Protein AF-A0AAD7ZFP3-F1 (afdb_monomer)

Foldseek 3Di:
DDDDDDDDDFADPDDDDPFDWAQLCVVLPQADQDDQLPWQKAWAPAQQLLLSQLLNLCSDPLNVVLVCQQDVDSFWGFWDDLHDRPDIFGDPGNIATDDPVRHGRTMDTLVSRHCNSVSSLRSVSSVLRYNNLSHAAHNQQNNCRRQVFAKDKFFLPPGHDPCNLVLVQLLVVNSKWKKFKAFDDQDPVRDTDIHIWGFDDADDVQQWTWIGRSNDSDGTDIDHPVVRSVGTRMMMITCSDCVSVCVVVVHDAADADKDKDKFFDDAFKKKKKKFFDDAGPVLQFFKKKKKKAADFHDPPPDHSLVPQDWKWKDWDPDIDIDSHRMHMDIDGHHGGMTMMMIGRDDHRMMMMMIGRDDIDMDMD

Solvent-accessible surface area (backbone atoms only — not comparable to full-atom values): 20163 Å² total; per-residue (Å²): 140,80,83,89,85,87,86,83,84,87,56,44,71,84,79,88,74,93,51,52,70,45,46,47,62,74,69,28,68,87,37,34,67,76,79,85,70,75,57,47,64,27,47,38,81,59,60,31,43,24,49,44,20,34,53,58,49,41,57,40,77,66,25,45,68,32,38,52,60,23,49,71,50,98,46,34,32,26,37,34,58,100,87,42,58,82,55,71,41,73,53,96,62,69,49,41,53,16,45,98,87,65,46,61,46,40,53,37,49,73,71,40,46,34,50,45,65,44,51,48,51,52,46,50,18,43,73,62,52,15,58,72,51,44,27,41,56,52,38,66,57,46,41,25,24,44,54,65,28,49,50,47,76,45,47,30,62,99,60,54,59,95,60,42,68,57,55,52,46,53,36,46,75,64,34,26,46,44,34,36,30,37,69,45,76,64,48,101,80,74,48,80,42,77,47,37,25,21,53,76,48,68,42,76,95,75,43,31,38,28,35,36,49,26,77,51,89,66,75,62,49,76,38,44,53,71,54,49,46,71,66,28,44,32,40,41,36,36,32,62,46,69,77,56,51,30,70,75,70,76,46,73,66,48,81,77,65,78,44,78,46,78,44,79,48,56,62,35,69,40,38,37,38,40,42,40,85,64,58,27,82,77,65,84,21,30,59,36,36,39,35,42,37,44,68,81,72,53,78,91,80,60,45,43,66,77,64,45,58,60,27,42,40,36,43,89,97,46,76,48,72,40,69,48,50,54,47,59,46,83,45,74,40,71,72,46,80,45,61,38,36,39,32,60,32,50,73,66,19,33,35,38,40,35,24,57,65,94,54,60,71,48,82,103

Organism: Diploptera punctata (NCBI:txid6984)

pLDDT: mean 86.21, std 13.94, range [27.39, 97.5]

Radius of gyration: 21.46 Å; Cα contacts (8 Å, |Δi|>4): 790; chains: 1; bounding box: 64×57×58 Å

Structure (mmCIF, N/CA/C/O backbone):
data_AF-A0AAD7ZFP3-F1
#
_entry.id   AF-A0AAD7ZFP3-F1
#
loop_
_atom_site.group_PDB
_atom_site.id
_atom_site.type_symbol
_atom_site.label_atom_id
_atom_site.label_alt_id
_atom_site.label_comp_id
_atom_site.label_asym_id
_atom_site.label_entity_id
_atom_site.label_seq_id
_atom_site.pdbx_PDB_ins_code
_atom_site.Cartn_x
_atom_site.Cartn_y
_atom_site.Cartn_z
_atom_site.occupancy
_atom_site.B_iso_or_equiv
_atom_site.auth_seq_id
_atom_site.auth_comp_id
_atom_site.auth_asym_id
_atom_site.auth_atom_id
_atom_site.pdbx_PDB_model_num
ATOM 1 N N . MET A 1 1 ? 37.930 31.338 -13.408 1.00 32.78 1 MET A N 1
ATOM 2 C CA . MET A 1 1 ? 36.633 31.269 -12.706 1.00 32.78 1 MET A CA 1
ATOM 3 C C . MET A 1 1 ? 35.871 30.094 -13.295 1.00 32.78 1 MET A C 1
ATOM 5 O O . MET A 1 1 ? 35.236 30.243 -14.327 1.00 32.78 1 MET A O 1
ATOM 9 N N . SER A 1 2 ? 36.067 28.905 -12.733 1.00 28.34 2 SER A N 1
ATOM 10 C CA . SER A 1 2 ? 35.455 27.655 -13.191 1.00 28.34 2 SER A CA 1
ATOM 11 C C . SER A 1 2 ? 34.438 27.227 -12.141 1.00 28.34 2 SER A C 1
ATOM 13 O O . SER A 1 2 ? 34.816 26.899 -11.018 1.00 28.34 2 SER A O 1
ATOM 15 N N . ASN A 1 3 ? 33.159 27.315 -12.499 1.00 27.39 3 ASN A N 1
ATOM 16 C CA . ASN A 1 3 ? 32.043 26.927 -11.649 1.00 27.39 3 ASN A CA 1
ATOM 17 C C . ASN A 1 3 ? 32.089 25.421 -11.364 1.00 27.39 3 ASN A C 1
ATOM 19 O O . ASN A 1 3 ? 31.963 24.601 -12.270 1.00 27.39 3 ASN A O 1
ATOM 23 N N . ASN A 1 4 ? 32.244 25.098 -10.080 1.00 37.44 4 ASN A N 1
ATOM 24 C CA . ASN A 1 4 ? 31.805 23.853 -9.461 1.00 37.44 4 ASN A CA 1
ATOM 25 C C . ASN A 1 4 ? 30.315 23.652 -9.741 1.00 37.44 4 ASN A C 1
ATOM 27 O O . ASN A 1 4 ? 29.544 24.479 -9.273 1.00 37.44 4 ASN A O 1
ATOM 31 N N . LEU A 1 5 ? 29.921 22.588 -10.450 1.00 30.62 5 LEU A N 1
ATOM 32 C CA . LEU A 1 5 ? 28.548 22.049 -10.491 1.00 30.62 5 LEU A CA 1
ATOM 33 C C . LEU A 1 5 ? 28.550 20.667 -11.192 1.00 30.62 5 LEU A C 1
ATOM 35 O O . LEU A 1 5 ? 27.969 20.508 -12.255 1.00 30.62 5 LEU A O 1
ATOM 39 N N . LEU A 1 6 ? 29.245 19.667 -10.634 1.00 30.75 6 LEU A N 1
ATOM 40 C CA . LEU A 1 6 ? 29.127 18.250 -11.044 1.00 30.75 6 LEU A CA 1
ATOM 41 C C . LEU A 1 6 ? 29.436 17.301 -9.862 1.00 30.75 6 LEU A C 1
ATOM 43 O O . LEU A 1 6 ? 30.265 16.401 -9.961 1.00 30.75 6 LEU A O 1
ATOM 47 N N . GLN A 1 7 ? 28.788 17.504 -8.714 1.00 34.69 7 GLN A N 1
ATOM 48 C CA . GLN A 1 7 ? 28.798 16.530 -7.615 1.00 34.69 7 GLN A CA 1
ATOM 49 C C . GLN A 1 7 ? 27.389 16.380 -7.041 1.00 34.69 7 GLN A C 1
ATOM 51 O O . GLN A 1 7 ? 26.998 17.150 -6.177 1.00 34.69 7 GLN A O 1
ATOM 56 N N . GLU A 1 8 ? 26.641 15.420 -7.594 1.00 31.38 8 GLU A N 1
ATOM 57 C CA . GLU A 1 8 ? 25.748 14.470 -6.904 1.00 31.38 8 GLU A CA 1
ATOM 58 C C . GLU A 1 8 ? 24.964 13.670 -7.963 1.00 31.38 8 GLU A C 1
ATOM 60 O O . GLU A 1 8 ? 24.069 14.190 -8.622 1.00 31.38 8 GLU A O 1
ATOM 65 N N . PHE A 1 9 ? 25.318 12.393 -8.147 1.00 36.91 9 PHE A N 1
ATOM 66 C CA . PHE A 1 9 ? 24.523 11.417 -8.902 1.00 36.91 9 PHE A CA 1
ATOM 67 C C . PHE A 1 9 ? 23.600 10.679 -7.908 1.00 36.91 9 PHE A C 1
ATOM 69 O O . PHE A 1 9 ? 24.120 9.902 -7.103 1.00 36.91 9 PHE A O 1
ATOM 76 N N . PRO A 1 10 ? 22.264 10.882 -7.898 1.00 45.00 10 PRO A N 1
ATOM 77 C CA . PRO A 1 10 ? 21.409 10.329 -6.854 1.00 45.00 10 PRO A CA 1
ATOM 78 C C . PRO A 1 10 ? 20.555 9.165 -7.372 1.00 45.00 10 PRO A C 1
ATOM 80 O O . PRO A 1 10 ? 19.395 9.342 -7.740 1.00 45.00 10 PRO A O 1
ATOM 83 N N . THR A 1 11 ? 21.135 7.969 -7.383 1.00 45.94 11 THR A N 1
ATOM 84 C CA . THR A 1 11 ? 20.491 6.684 -7.042 1.00 45.94 11 THR A CA 1
ATOM 85 C C . THR A 1 11 ? 21.664 5.727 -6.822 1.00 45.94 11 THR A C 1
ATOM 87 O O . THR A 1 11 ? 22.239 5.228 -7.785 1.00 45.94 11 THR A O 1
ATOM 90 N N . ARG A 1 12 ? 22.158 5.587 -5.583 1.00 49.59 12 ARG A N 1
ATOM 91 C CA . ARG A 1 12 ? 23.247 4.632 -5.323 1.00 49.59 12 ARG A CA 1
ATOM 92 C C . ARG A 1 12 ? 22.703 3.240 -5.639 1.00 49.59 12 ARG A C 1
ATOM 94 O O . ARG A 1 12 ? 21.696 2.854 -5.069 1.00 49.59 12 ARG A O 1
ATOM 101 N N . ILE A 1 13 ? 23.352 2.539 -6.557 1.00 52.50 13 ILE A N 1
ATOM 102 C CA . ILE A 1 13 ? 23.440 1.081 -6.538 1.00 52.50 13 ILE A CA 1
ATOM 103 C C . ILE A 1 13 ? 24.676 0.846 -5.674 1.00 52.50 13 ILE A C 1
ATOM 105 O O . ILE A 1 13 ? 25.795 1.159 -6.099 1.00 52.50 13 ILE A O 1
ATOM 109 N N . SER A 1 14 ? 24.498 0.535 -4.391 1.00 42.28 14 SER A N 1
ATOM 110 C CA . SER A 1 14 ? 25.650 0.305 -3.524 1.00 42.28 14 SER A CA 1
ATOM 111 C C . SER A 1 14 ? 26.270 -1.046 -3.866 1.00 42.28 14 SER A C 1
ATOM 113 O O . SER A 1 14 ? 25.867 -2.060 -3.312 1.00 42.28 14 SER A O 1
ATOM 115 N N . CYS A 1 15 ? 27.322 -0.984 -4.688 1.00 40.56 15 CYS A N 1
ATOM 116 C CA . CYS A 1 15 ? 28.339 -2.017 -4.880 1.00 40.56 15 CYS A CA 1
ATOM 117 C C . CYS A 1 15 ? 27.856 -3.225 -5.714 1.00 40.56 15 CYS A C 1
ATOM 119 O O . CYS A 1 15 ? 27.011 -3.981 -5.271 1.00 40.56 15 CYS A O 1
ATOM 121 N N . GLU A 1 16 ? 28.482 -3.442 -6.879 1.00 39.78 16 GLU A N 1
ATOM 122 C CA . GLU A 1 16 ? 28.429 -4.665 -7.720 1.00 39.78 16 GLU A CA 1
ATOM 123 C C . GLU A 1 16 ? 27.539 -4.706 -8.972 1.00 39.78 16 GLU A C 1
ATOM 125 O O . GLU A 1 16 ? 27.554 -5.723 -9.659 1.00 39.78 16 GLU A O 1
ATOM 130 N N . VAL A 1 17 ? 26.906 -3.612 -9.410 1.00 46.53 17 VAL A N 1
ATOM 131 C CA . VAL A 1 17 ? 26.398 -3.562 -10.798 1.00 46.53 17 VAL A CA 1
ATOM 132 C C . VAL A 1 17 ? 27.174 -2.525 -11.596 1.00 46.53 17 VAL A C 1
ATOM 134 O O . VAL A 1 17 ? 27.002 -1.319 -11.426 1.00 46.53 17 VAL A O 1
ATOM 137 N N . ASN A 1 18 ? 28.024 -3.003 -12.505 1.00 51.62 18 ASN A N 1
ATOM 138 C CA . ASN A 1 18 ? 28.580 -2.225 -13.615 1.00 51.62 18 ASN A CA 1
ATOM 139 C C . ASN A 1 18 ? 27.454 -1.941 -14.639 1.00 51.62 18 ASN A C 1
ATOM 141 O O . ASN A 1 18 ? 27.564 -2.266 -15.815 1.00 51.62 18 ASN A O 1
ATOM 145 N N . ALA A 1 19 ? 26.320 -1.404 -14.178 1.00 61.16 19 ALA A N 1
ATOM 146 C CA . ALA A 1 19 ? 25.169 -1.156 -15.030 1.00 61.16 19 ALA A CA 1
ATOM 147 C C . ALA A 1 19 ? 25.432 0.080 -15.881 1.00 61.16 19 ALA A C 1
ATOM 149 O O . ALA A 1 19 ? 25.687 1.178 -15.372 1.00 61.16 19 ALA A O 1
ATOM 150 N N . ASN A 1 20 ? 25.306 -0.094 -17.191 1.00 84.62 20 ASN A N 1
ATOM 151 C CA . ASN A 1 20 ? 25.117 1.038 -18.077 1.00 84.62 20 ASN A CA 1
ATOM 152 C C . ASN A 1 20 ? 23.751 1.666 -17.766 1.00 84.62 20 ASN A C 1
ATOM 154 O O . ASN A 1 20 ? 22.799 0.975 -17.407 1.00 84.62 20 ASN A O 1
ATOM 158 N N . TRP A 1 21 ? 23.654 2.986 -17.886 1.00 90.62 21 TRP A N 1
ATOM 159 C CA . TRP A 1 21 ? 22.396 3.704 -17.694 1.00 90.62 21 TRP A CA 1
ATOM 160 C C . TRP A 1 21 ? 21.882 4.157 -19.050 1.00 90.62 21 TRP A C 1
ATOM 162 O O . TRP A 1 21 ? 22.533 4.954 -19.727 1.00 90.62 21 TRP A O 1
ATOM 172 N N . VAL A 1 22 ? 20.714 3.660 -19.443 1.00 93.50 22 VAL A N 1
ATOM 173 C CA . VAL A 1 22 ? 20.118 3.943 -20.752 1.00 93.50 22 VAL A CA 1
ATOM 174 C C . VAL A 1 22 ? 18.754 4.580 -20.550 1.00 93.50 22 VAL A C 1
ATOM 176 O O . VAL A 1 22 ? 17.992 4.177 -19.675 1.00 93.50 22 VAL A O 1
ATOM 179 N N . SER A 1 23 ? 18.461 5.620 -21.332 1.00 94.56 23 SER A N 1
ATOM 180 C CA . SER A 1 23 ? 17.151 6.273 -21.321 1.00 94.56 23 SER A CA 1
ATOM 181 C C . SER A 1 23 ? 16.046 5.258 -21.601 1.00 94.56 23 SER A C 1
ATOM 183 O O . SER A 1 23 ? 16.113 4.542 -22.599 1.00 94.56 23 SER A O 1
ATOM 185 N N . VAL A 1 24 ? 15.024 5.209 -20.744 1.00 94.56 24 VAL A N 1
ATOM 186 C CA . VAL A 1 24 ? 13.934 4.231 -20.872 1.00 94.56 24 VAL A CA 1
ATOM 187 C C . VAL A 1 24 ? 13.196 4.345 -22.212 1.00 94.56 24 VAL A C 1
ATOM 189 O O . VAL A 1 24 ? 12.797 3.330 -22.771 1.00 94.56 24 VAL A O 1
ATOM 192 N N . VAL A 1 25 ? 13.120 5.549 -22.789 1.00 93.81 25 VAL A N 1
ATOM 193 C CA . VAL A 1 25 ? 12.490 5.786 -24.102 1.00 93.81 25 VAL A CA 1
ATOM 194 C C . VAL A 1 25 ? 13.331 5.280 -25.279 1.00 93.81 25 VAL A C 1
ATOM 196 O O . VAL A 1 25 ? 12.806 5.112 -26.372 1.00 93.81 25 VAL A O 1
ATOM 199 N N . HIS A 1 26 ? 14.633 5.036 -25.080 1.00 94.50 26 HIS A N 1
ATOM 200 C CA . HIS A 1 26 ? 15.473 4.358 -26.075 1.00 94.50 26 HIS A CA 1
ATOM 201 C C . HIS A 1 26 ? 15.360 2.833 -25.977 1.00 94.50 26 HIS A C 1
ATOM 203 O O . HIS A 1 26 ? 15.608 2.148 -26.962 1.00 94.50 26 HIS A O 1
ATOM 209 N N . ILE A 1 27 ? 15.025 2.304 -24.796 1.00 94.44 27 ILE A N 1
ATOM 210 C CA . ILE A 1 27 ? 14.805 0.865 -24.589 1.00 94.44 27 ILE A CA 1
ATOM 211 C C . ILE A 1 27 ? 13.435 0.473 -25.152 1.00 94.44 27 ILE A C 1
ATOM 213 O O . ILE A 1 27 ? 13.318 -0.520 -25.863 1.00 94.44 27 ILE A O 1
ATOM 217 N N . TYR A 1 28 ? 12.414 1.278 -24.859 1.00 93.62 28 TYR A N 1
ATOM 218 C CA . TYR A 1 28 ? 11.040 1.082 -25.312 1.00 93.62 28 TYR A CA 1
ATOM 219 C C . TYR A 1 28 ? 10.669 2.177 -26.318 1.00 93.62 28 TYR A C 1
ATOM 221 O O . TYR A 1 28 ? 9.968 3.138 -25.998 1.00 93.62 28 TYR A O 1
ATOM 229 N N . GLU A 1 29 ? 11.208 2.071 -27.534 1.00 91.31 29 GLU A N 1
ATOM 230 C CA . GLU A 1 29 ? 10.990 3.068 -28.585 1.00 91.31 29 GLU A CA 1
ATOM 231 C C . GLU A 1 29 ? 9.496 3.175 -28.944 1.00 91.31 29 GLU A C 1
ATOM 233 O O . GLU A 1 29 ? 8.844 2.187 -29.275 1.00 91.31 29 GLU A O 1
ATOM 238 N N . GLY A 1 30 ? 8.946 4.391 -28.870 1.00 90.00 30 GLY A N 1
ATOM 239 C CA . GLY A 1 30 ? 7.529 4.664 -29.139 1.00 90.00 30 GLY A CA 1
ATOM 240 C C . GLY A 1 30 ? 6.587 4.465 -27.945 1.00 90.00 30 GLY A C 1
ATOM 241 O O . GLY A 1 30 ? 5.415 4.839 -28.046 1.00 90.00 30 GLY A O 1
ATOM 242 N N . ALA A 1 31 ? 7.087 3.950 -26.817 1.00 90.94 31 ALA A N 1
ATOM 243 C CA . ALA A 1 31 ? 6.313 3.831 -25.589 1.00 90.94 31 ALA A CA 1
ATOM 244 C C . ALA A 1 31 ? 5.857 5.202 -25.079 1.00 90.94 31 ALA A C 1
ATOM 246 O O . ALA A 1 31 ? 6.579 6.199 -25.175 1.00 90.94 31 ALA A O 1
ATOM 247 N N . GLN A 1 32 ? 4.662 5.244 -24.504 1.00 90.44 32 GLN A N 1
ATOM 248 C CA . GLN A 1 32 ? 4.152 6.420 -23.817 1.00 90.44 32 GLN A CA 1
ATOM 249 C C . GLN A 1 32 ? 4.507 6.354 -22.335 1.00 90.44 32 GLN A C 1
ATOM 251 O O . GLN A 1 32 ? 4.731 5.288 -21.762 1.00 90.44 32 GLN A O 1
ATOM 256 N N . LEU A 1 33 ? 4.525 7.510 -21.681 1.00 88.25 33 LEU A N 1
ATOM 257 C CA . LEU A 1 33 ? 4.630 7.533 -20.230 1.00 88.25 33 LEU A CA 1
ATOM 258 C C . LEU A 1 33 ? 3.384 6.873 -19.603 1.00 88.25 33 LEU A C 1
ATOM 260 O O . LEU A 1 33 ? 3.530 5.982 -18.771 1.00 88.25 33 LEU A O 1
ATOM 264 N N . TYR A 1 34 ? 2.192 7.261 -20.072 1.00 86.00 34 TYR A N 1
ATOM 265 C CA . TYR A 1 34 ? 0.883 6.680 -19.747 1.00 86.00 34 TYR A CA 1
ATOM 266 C C . TYR A 1 34 ? 0.066 6.590 -21.039 1.00 86.00 34 TYR A C 1
ATOM 268 O O . TYR A 1 34 ? -0.017 7.596 -21.745 1.00 86.00 34 TYR A O 1
ATOM 276 N N . ASP A 1 35 ? -0.528 5.439 -21.343 1.00 77.88 35 ASP A N 1
ATOM 277 C CA . ASP A 1 35 ? -1.397 5.250 -22.509 1.00 77.88 35 ASP A CA 1
ATOM 278 C C . ASP A 1 35 ? -2.800 4.822 -22.058 1.00 77.88 35 ASP A C 1
ATOM 280 O O . ASP A 1 35 ? -3.641 5.657 -21.718 1.00 77.88 35 ASP A O 1
ATOM 284 N N . ASP A 1 36 ? -3.032 3.516 -21.980 1.00 68.69 36 ASP A N 1
ATOM 285 C CA . ASP A 1 36 ? -4.317 2.895 -21.673 1.00 68.69 36 ASP A CA 1
ATOM 286 C C . ASP A 1 36 ? -4.307 2.142 -20.338 1.00 68.69 36 ASP A C 1
ATOM 288 O O . ASP A 1 36 ? -5.320 1.561 -19.945 1.00 68.69 36 ASP A O 1
ATOM 292 N N . LYS A 1 37 ? -3.165 2.150 -19.639 1.00 67.25 37 LYS A N 1
ATOM 293 C CA . LYS A 1 37 ? -2.914 1.377 -18.429 1.00 67.25 37 LYS A CA 1
ATOM 294 C C . LYS A 1 37 ? -3.122 -0.131 -18.608 1.00 67.25 37 LYS A C 1
ATOM 296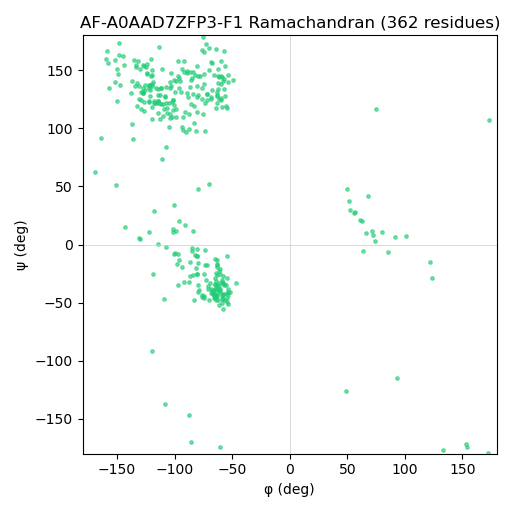 O O . LYS A 1 37 ? -3.355 -0.809 -17.610 1.00 67.25 37 LYS A O 1
ATOM 301 N N . ASN A 1 38 ? -2.953 -0.699 -19.798 1.00 71.25 38 ASN A N 1
ATOM 302 C CA . ASN A 1 38 ? -3.017 -2.153 -20.004 1.00 71.25 38 ASN A CA 1
ATOM 303 C C . ASN A 1 38 ? -1.639 -2.834 -19.991 1.00 71.25 38 ASN A C 1
ATOM 305 O O . ASN A 1 38 ? -1.564 -4.056 -19.863 1.00 71.25 38 ASN A O 1
ATOM 309 N N . THR A 1 39 ? -0.559 -2.054 -20.081 1.00 80.06 39 THR A N 1
ATOM 310 C CA . THR A 1 39 ? 0.825 -2.556 -20.062 1.00 80.06 39 THR A CA 1
ATOM 311 C C . THR A 1 39 ? 1.124 -3.300 -18.775 1.00 80.06 39 THR A C 1
ATOM 313 O O . THR A 1 39 ? 1.036 -2.698 -17.718 1.00 80.06 39 THR A O 1
ATOM 316 N N . LYS A 1 40 ? 1.579 -4.547 -18.803 1.00 85.69 40 LYS A N 1
ATOM 317 C CA . LYS A 1 40 ? 1.970 -5.246 -17.563 1.00 85.69 40 LYS A CA 1
ATOM 318 C C . LYS A 1 40 ? 3.422 -4.951 -17.209 1.00 85.69 40 LYS A C 1
ATOM 320 O O . LYS A 1 40 ? 4.300 -5.047 -18.068 1.00 85.69 40 LYS A O 1
ATOM 325 N N . PHE A 1 41 ? 3.701 -4.675 -15.941 1.00 91.12 41 PHE A N 1
ATOM 326 C CA . PHE A 1 41 ? 5.062 -4.655 -15.431 1.00 91.12 41 PHE A CA 1
ATOM 327 C C . PHE A 1 41 ? 5.456 -6.016 -14.866 1.00 91.12 41 PHE A C 1
ATOM 329 O O . PHE A 1 41 ? 4.646 -6.802 -14.358 1.00 91.12 41 PHE A O 1
ATOM 336 N N . LYS A 1 42 ? 6.746 -6.302 -15.003 1.00 92.56 42 LYS A N 1
ATOM 337 C CA . LYS A 1 42 ? 7.399 -7.485 -14.469 1.00 92.56 42 LYS A CA 1
ATOM 338 C C . LYS A 1 42 ? 8.530 -7.057 -13.553 1.00 92.56 42 LYS A C 1
ATOM 340 O O . LYS A 1 42 ? 9.338 -6.211 -13.929 1.00 92.56 42 LYS A O 1
ATOM 345 N N . GLN A 1 43 ? 8.611 -7.688 -12.393 1.00 92.12 43 GLN A N 1
ATOM 346 C CA . GLN A 1 43 ? 9.751 -7.597 -11.493 1.00 92.12 43 GLN A CA 1
ATOM 347 C C . GLN A 1 43 ? 11.043 -8.039 -12.205 1.00 92.12 43 GLN A C 1
ATOM 349 O O . GLN A 1 43 ? 11.039 -9.002 -12.982 1.00 92.12 43 GLN A O 1
ATOM 354 N N . GLY A 1 44 ? 12.142 -7.333 -11.935 1.00 89.88 44 GLY A N 1
ATOM 355 C CA . GLY A 1 44 ? 13.477 -7.705 -12.404 1.00 89.88 44 GLY A CA 1
ATOM 356 C C . GLY A 1 44 ? 14.200 -8.663 -11.461 1.00 89.88 44 GLY A C 1
ATOM 357 O O . GLY A 1 44 ? 13.588 -9.497 -10.794 1.00 89.88 44 GLY A O 1
ATOM 358 N N . ASN A 1 45 ? 15.525 -8.528 -11.390 1.00 84.19 45 ASN A N 1
ATOM 359 C CA . ASN A 1 45 ? 16.383 -9.391 -10.567 1.00 84.19 45 ASN A CA 1
ATOM 360 C C . ASN A 1 45 ? 16.423 -9.005 -9.074 1.00 84.19 45 ASN A C 1
ATOM 362 O O . ASN A 1 45 ? 17.056 -9.695 -8.274 1.00 84.19 45 ASN A O 1
ATOM 366 N N . LEU A 1 46 ? 15.764 -7.911 -8.689 1.00 87.25 46 LEU A N 1
ATOM 367 C CA . LEU A 1 46 ? 15.725 -7.403 -7.319 1.00 87.25 46 LEU A CA 1
ATOM 368 C C . LEU A 1 46 ? 14.640 -8.103 -6.497 1.00 87.25 46 LEU A C 1
ATOM 370 O O . LEU A 1 46 ? 13.611 -8.502 -7.026 1.00 87.25 46 LEU A O 1
ATOM 374 N N . GLY A 1 47 ? 14.851 -8.270 -5.189 1.00 87.69 47 GLY A N 1
ATOM 375 C CA . GLY A 1 47 ? 13.900 -8.922 -4.278 1.00 87.69 47 GLY A CA 1
ATOM 376 C C . GLY A 1 47 ? 12.746 -8.019 -3.825 1.00 87.69 47 GLY A C 1
ATOM 377 O O . GLY A 1 47 ? 12.469 -7.947 -2.628 1.00 87.69 47 GLY A O 1
ATOM 378 N N . ASP A 1 48 ? 12.097 -7.316 -4.749 1.00 91.81 48 ASP A N 1
ATOM 379 C CA . ASP A 1 48 ? 11.127 -6.245 -4.501 1.00 91.81 48 ASP A CA 1
ATOM 380 C C . ASP A 1 48 ? 9.709 -6.537 -5.034 1.00 91.81 48 ASP A C 1
ATOM 382 O O . ASP A 1 48 ? 8.932 -5.625 -5.311 1.00 91.81 48 ASP A O 1
ATOM 386 N N . CYS A 1 49 ? 9.321 -7.817 -5.100 1.00 93.56 49 CYS A N 1
ATOM 387 C CA . CYS A 1 49 ? 7.973 -8.262 -5.503 1.00 93.56 49 CYS A CA 1
ATOM 388 C C . CYS A 1 49 ? 6.828 -7.496 -4.813 1.00 93.56 49 CYS A C 1
ATOM 390 O O . CYS A 1 49 ? 5.777 -7.274 -5.409 1.00 93.56 49 CYS A O 1
ATOM 392 N N . TRP A 1 50 ? 7.040 -7.070 -3.566 1.00 94.69 50 TRP A N 1
ATOM 393 C CA . TRP A 1 50 ? 6.113 -6.261 -2.782 1.00 94.69 50 TRP A CA 1
ATOM 394 C C . TRP A 1 50 ? 5.836 -4.890 -3.417 1.00 94.69 50 TRP A C 1
ATOM 396 O O . TRP A 1 50 ? 4.684 -4.460 -3.458 1.00 94.69 50 TRP A O 1
ATOM 406 N N . LEU A 1 51 ? 6.871 -4.228 -3.942 1.00 95.94 51 LEU A N 1
ATOM 407 C CA . LEU A 1 51 ? 6.771 -2.941 -4.619 1.00 95.94 51 LEU A CA 1
ATOM 408 C C . LEU A 1 51 ? 6.191 -3.133 -6.017 1.00 95.94 51 LEU A C 1
ATOM 410 O O . LEU A 1 51 ? 5.287 -2.398 -6.399 1.00 95.94 51 LEU A O 1
ATOM 414 N N . ALA A 1 52 ? 6.640 -4.156 -6.749 1.00 95.69 52 ALA A N 1
ATOM 415 C CA . ALA A 1 52 ? 6.094 -4.471 -8.067 1.00 95.69 52 ALA A CA 1
ATOM 416 C C . ALA A 1 52 ? 4.578 -4.742 -8.010 1.00 95.69 52 ALA A C 1
ATOM 418 O O . ALA A 1 52 ? 3.820 -4.192 -8.807 1.00 95.69 52 ALA A O 1
ATOM 419 N N . ALA A 1 53 ? 4.109 -5.507 -7.017 1.00 95.50 53 ALA A N 1
ATOM 420 C CA . ALA A 1 53 ? 2.681 -5.732 -6.792 1.00 95.50 53 ALA A CA 1
ATOM 421 C C . ALA A 1 53 ? 1.921 -4.448 -6.397 1.00 95.50 53 ALA A C 1
ATOM 423 O O . ALA A 1 53 ? 0.769 -4.275 -6.793 1.00 95.50 53 ALA A O 1
ATOM 424 N N . ALA A 1 54 ? 2.541 -3.537 -5.640 1.00 96.06 54 ALA A N 1
ATOM 425 C CA . ALA A 1 54 ? 1.936 -2.251 -5.280 1.00 96.06 54 ALA A CA 1
ATOM 426 C C . ALA A 1 54 ? 1.844 -1.294 -6.482 1.00 96.06 54 ALA A C 1
ATOM 428 O O . ALA A 1 54 ? 0.843 -0.602 -6.656 1.00 96.06 54 ALA A O 1
ATOM 429 N N . ILE A 1 55 ? 2.858 -1.290 -7.350 1.00 95.44 55 ILE A N 1
ATOM 430 C CA . ILE A 1 55 ? 2.847 -0.541 -8.612 1.00 95.44 55 ILE A CA 1
ATOM 431 C C . ILE A 1 55 ? 1.738 -1.074 -9.525 1.00 95.44 55 ILE A C 1
ATOM 433 O O . ILE A 1 55 ? 0.958 -0.283 -10.049 1.00 95.44 55 ILE A O 1
ATOM 437 N N . GLU A 1 56 ? 1.586 -2.396 -9.644 1.00 91.94 56 GLU A N 1
ATOM 438 C CA . GLU A 1 56 ? 0.441 -2.978 -10.357 1.00 91.94 56 GLU A CA 1
ATOM 439 C C . GLU A 1 56 ? -0.900 -2.601 -9.715 1.00 91.94 56 GLU A C 1
ATOM 441 O O . GLU A 1 56 ? -1.857 -2.320 -10.429 1.00 91.94 56 GLU A O 1
ATOM 446 N N . SER A 1 57 ? -0.974 -2.484 -8.384 1.00 92.12 57 SER A N 1
ATOM 447 C CA . SER A 1 57 ? -2.199 -2.025 -7.717 1.00 92.12 57 SER A CA 1
ATOM 448 C C . SER A 1 57 ? -2.599 -0.609 -8.169 1.00 92.12 57 SER A C 1
ATOM 450 O O . SER A 1 57 ? -3.775 -0.348 -8.423 1.00 92.12 57 SER A O 1
ATOM 452 N N . LEU A 1 58 ? -1.642 0.312 -8.343 1.00 91.12 58 LEU A N 1
ATOM 453 C CA . LEU A 1 58 ? -1.914 1.695 -8.773 1.00 91.12 58 LEU A CA 1
ATOM 454 C C . LEU A 1 58 ? -2.521 1.825 -10.178 1.00 91.12 58 LEU A C 1
ATOM 456 O O . LEU A 1 58 ? -3.100 2.865 -10.502 1.00 91.12 58 LEU A O 1
ATOM 460 N N . ARG A 1 59 ? -2.409 0.783 -11.004 1.00 85.50 59 ARG A N 1
ATOM 461 C CA . ARG A 1 59 ? -3.013 0.724 -12.338 1.00 85.50 59 ARG A CA 1
ATOM 462 C C . ARG A 1 59 ? -4.530 0.830 -12.295 1.00 85.50 59 ARG A C 1
ATOM 464 O O . ARG A 1 59 ? -5.117 1.465 -13.168 1.00 85.50 59 ARG A O 1
ATOM 471 N N . HIS A 1 60 ? -5.144 0.198 -11.297 1.00 85.19 60 HIS A N 1
ATOM 472 C CA . HIS A 1 60 ? -6.591 0.089 -11.195 1.00 85.19 60 HIS A CA 1
ATOM 473 C C . HIS A 1 60 ? -7.263 1.460 -11.177 1.00 85.19 60 HIS A C 1
ATOM 475 O O . HIS A 1 60 ? -6.783 2.392 -10.531 1.00 85.19 60 HIS A O 1
ATOM 481 N N . ASP A 1 61 ? -8.420 1.570 -11.831 1.00 84.06 61 ASP A N 1
ATOM 482 C CA . ASP A 1 61 ? -9.198 2.814 -11.866 1.00 84.06 61 ASP A CA 1
ATOM 483 C C . ASP A 1 61 ? -9.554 3.319 -10.464 1.00 84.06 61 ASP A C 1
ATOM 485 O O . ASP A 1 61 ? -9.506 4.523 -10.203 1.00 84.06 61 ASP A O 1
ATOM 489 N N . ASN A 1 62 ? -9.786 2.391 -9.533 1.00 84.62 62 ASN A N 1
ATOM 490 C CA . ASN A 1 62 ? -9.979 2.658 -8.107 1.00 84.62 62 ASN A CA 1
ATOM 491 C C . ASN A 1 62 ? -8.830 3.466 -7.478 1.00 84.62 62 ASN A C 1
ATOM 493 O O . ASN A 1 62 ? -9.045 4.243 -6.552 1.00 84.62 62 ASN A O 1
ATOM 497 N N . ASN A 1 63 ? -7.618 3.333 -8.017 1.00 89.88 63 ASN A N 1
ATOM 498 C CA . ASN A 1 63 ? -6.420 4.017 -7.553 1.00 89.88 63 ASN A CA 1
ATOM 499 C C . ASN A 1 63 ? -6.035 5.217 -8.417 1.00 89.88 63 ASN A C 1
ATOM 501 O O . ASN A 1 63 ? -4.968 5.785 -8.204 1.00 89.88 63 ASN A O 1
ATOM 505 N N . LYS A 1 64 ? -6.885 5.671 -9.350 1.00 90.12 64 LYS A N 1
ATOM 506 C CA . LYS A 1 64 ? -6.576 6.825 -10.209 1.00 90.12 64 LYS A CA 1
ATOM 507 C C . LYS A 1 64 ? -6.171 8.068 -9.407 1.00 90.12 64 LYS A C 1
ATOM 509 O O . LYS A 1 64 ? -5.180 8.703 -9.748 1.00 90.12 64 LYS A O 1
ATOM 514 N N . GLN A 1 65 ? -6.878 8.376 -8.319 1.00 91.12 65 GLN A N 1
ATOM 515 C CA . GLN A 1 65 ? -6.536 9.522 -7.465 1.00 91.12 65 GLN A CA 1
ATOM 516 C C . GLN A 1 65 ? -5.198 9.336 -6.737 1.00 91.12 65 GLN A C 1
ATOM 518 O O . GLN A 1 65 ? -4.445 10.293 -6.586 1.00 91.12 65 GLN A O 1
ATOM 523 N N . ALA A 1 66 ? -4.898 8.121 -6.269 1.00 93.19 66 ALA A N 1
ATOM 524 C CA . ALA A 1 66 ? -3.615 7.816 -5.638 1.00 93.19 66 ALA A CA 1
ATOM 525 C C . ALA A 1 66 ? -2.475 7.924 -6.654 1.00 93.19 66 ALA A C 1
ATOM 527 O O . ALA A 1 66 ? -1.481 8.599 -6.409 1.00 93.19 66 ALA A O 1
ATOM 528 N N . PHE A 1 67 ? -2.673 7.346 -7.836 1.00 93.75 67 PHE A N 1
ATOM 529 C CA . PHE A 1 67 ? -1.762 7.447 -8.960 1.00 93.75 67 PHE A CA 1
ATOM 530 C C . PHE A 1 67 ? -1.464 8.915 -9.313 1.00 93.75 67 PHE A C 1
ATOM 532 O O . PHE A 1 67 ? -0.302 9.297 -9.383 1.00 93.75 67 PHE A O 1
ATOM 539 N N . GLU A 1 68 ? -2.489 9.763 -9.449 1.00 93.38 68 GLU A N 1
ATOM 540 C CA . GLU A 1 68 ? -2.327 11.194 -9.743 1.00 93.38 68 GLU A CA 1
ATOM 541 C C . GLU A 1 68 ? -1.614 11.953 -8.615 1.00 93.38 68 GLU A C 1
ATOM 543 O O . GLU A 1 68 ? -0.853 12.872 -8.900 1.00 93.38 68 GLU A O 1
ATOM 548 N N . LYS A 1 69 ? -1.806 11.579 -7.341 1.00 93.94 69 LYS A N 1
ATOM 549 C CA . LYS A 1 69 ? -1.053 12.153 -6.207 1.00 93.94 69 LYS A CA 1
ATOM 550 C C . LYS A 1 69 ? 0.419 11.752 -6.239 1.00 93.94 69 LYS A C 1
ATOM 552 O O . LYS A 1 69 ? 1.282 12.590 -5.982 1.00 93.94 69 LYS A O 1
ATOM 557 N N . VAL A 1 70 ? 0.694 10.487 -6.554 1.00 95.38 70 VAL A N 1
ATOM 558 C CA . VAL A 1 70 ? 2.047 9.925 -6.552 1.00 95.38 70 VAL A CA 1
ATOM 559 C C . VAL A 1 70 ? 2.853 10.407 -7.737 1.00 95.38 70 VAL A C 1
ATOM 561 O O . VAL A 1 70 ? 4.012 10.774 -7.590 1.00 95.38 70 VAL A O 1
ATOM 564 N N . VAL A 1 71 ? 2.247 10.415 -8.913 1.00 94.31 71 VAL A N 1
ATOM 565 C CA . VAL A 1 71 ? 2.901 10.711 -10.176 1.00 94.31 71 VAL A CA 1
ATOM 566 C C . VAL A 1 71 ? 2.495 12.111 -10.621 1.00 94.31 71 VAL A C 1
ATOM 568 O O . VAL A 1 71 ? 1.412 12.333 -11.153 1.00 94.31 71 VAL A O 1
ATOM 571 N N . GLN A 1 72 ? 3.382 13.077 -10.400 1.00 94.25 72 GLN A N 1
ATOM 572 C CA . GLN A 1 72 ? 3.119 14.502 -10.638 1.00 94.25 72 GLN A CA 1
ATOM 573 C C . GLN A 1 72 ? 3.651 14.989 -11.997 1.00 94.25 72 GLN A C 1
ATOM 575 O O . GLN A 1 72 ? 3.393 16.119 -12.405 1.00 94.25 72 GLN A O 1
ATOM 580 N N . GLY A 1 73 ? 4.415 14.148 -12.693 1.00 90.94 73 GLY A N 1
ATOM 581 C CA . GLY A 1 73 ? 4.985 14.387 -14.016 1.00 90.94 73 GLY A CA 1
ATOM 582 C C . GLY A 1 73 ? 5.958 13.266 -14.383 1.00 90.94 73 GLY A C 1
ATOM 583 O O . GLY A 1 73 ? 6.180 12.362 -13.583 1.00 90.94 73 GLY A O 1
ATOM 584 N N . GLU A 1 74 ? 6.585 13.338 -15.560 1.00 90.31 74 GLU A N 1
ATOM 585 C CA . GLU A 1 74 ? 7.490 12.279 -16.056 1.00 90.31 74 GLU A CA 1
ATOM 586 C C . GLU A 1 74 ? 8.582 11.889 -15.049 1.00 90.31 74 GLU A C 1
ATOM 588 O O . GLU A 1 74 ? 8.889 10.712 -14.854 1.00 90.31 74 GLU A O 1
ATOM 593 N N . LEU A 1 75 ? 9.153 12.889 -14.379 1.00 94.81 75 LEU A N 1
ATOM 594 C CA . LEU A 1 75 ? 10.279 12.723 -13.467 1.00 94.81 75 LEU A CA 1
ATOM 595 C C . LEU A 1 75 ? 9.986 13.223 -12.050 1.00 94.81 75 LEU A C 1
ATOM 597 O O . LEU A 1 75 ? 10.914 13.306 -11.251 1.00 94.81 75 LEU A O 1
ATOM 601 N N . THR A 1 76 ? 8.731 13.536 -11.722 1.00 96.06 76 THR A N 1
ATOM 602 C CA . THR A 1 76 ? 8.358 14.119 -10.427 1.00 96.06 76 THR A CA 1
ATOM 603 C C . THR A 1 76 ? 7.345 13.237 -9.722 1.00 96.06 76 THR A C 1
ATOM 605 O O . THR A 1 76 ? 6.262 12.981 -10.246 1.00 96.06 76 THR A O 1
ATOM 608 N N . TYR A 1 77 ? 7.692 12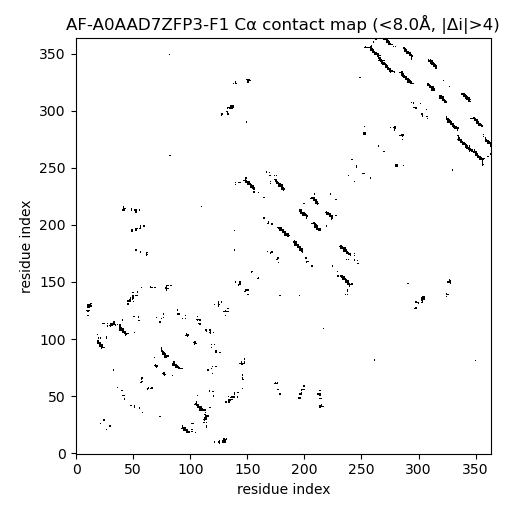.821 -8.507 1.00 97.06 77 TYR A N 1
ATOM 609 C CA . TYR A 1 77 ? 6.905 11.895 -7.705 1.00 97.06 77 TYR A CA 1
ATOM 610 C C . TYR A 1 77 ? 6.694 12.441 -6.295 1.00 97.06 77 TYR A C 1
ATOM 612 O O . TYR A 1 77 ? 7.542 13.172 -5.786 1.00 97.06 77 TYR A O 1
ATOM 620 N N . LYS A 1 78 ? 5.594 12.077 -5.639 1.00 96.62 78 LYS A N 1
ATOM 621 C CA . LYS A 1 78 ? 5.342 12.376 -4.225 1.00 96.62 78 LYS A CA 1
ATOM 622 C C . LYS A 1 78 ? 4.911 11.113 -3.505 1.00 96.62 78 LYS A C 1
ATOM 624 O O . LYS A 1 78 ? 4.079 10.366 -4.001 1.00 96.62 78 LYS A O 1
ATOM 629 N N . PHE A 1 79 ? 5.452 10.898 -2.318 1.00 95.44 79 PHE A N 1
ATOM 630 C CA . PHE A 1 79 ? 5.071 9.769 -1.479 1.00 95.44 79 PHE A CA 1
ATOM 631 C C . PHE A 1 79 ? 4.487 10.284 -0.177 1.00 95.44 79 PHE A C 1
ATOM 633 O O . PHE A 1 79 ? 4.986 11.262 0.385 1.00 95.44 79 PHE A O 1
ATOM 640 N N . TRP A 1 80 ? 3.429 9.626 0.280 1.00 93.94 80 TRP A N 1
ATOM 641 C CA . TRP A 1 80 ? 2.860 9.865 1.589 1.00 93.94 80 TRP A CA 1
ATOM 642 C C . TRP A 1 80 ? 3.844 9.412 2.671 1.00 93.94 80 TRP A C 1
ATOM 644 O O . TRP A 1 80 ? 4.401 8.311 2.603 1.00 93.94 80 TRP A O 1
ATOM 654 N N . GLN A 1 81 ? 4.053 10.258 3.675 1.00 89.62 81 GLN A N 1
ATOM 655 C CA . GLN A 1 81 ? 4.856 9.950 4.849 1.00 89.62 81 GLN A CA 1
ATOM 656 C C . GLN A 1 81 ? 4.319 10.728 6.053 1.00 89.62 81 GLN A C 1
ATOM 658 O O . GLN A 1 81 ? 4.243 11.949 6.004 1.00 89.62 81 GLN A O 1
ATOM 663 N N . GLU A 1 82 ? 3.971 10.023 7.134 1.00 84.75 82 GLU A N 1
ATOM 664 C CA . GLU A 1 82 ? 3.566 10.622 8.422 1.00 84.75 82 GLU A CA 1
ATOM 665 C C . GLU A 1 82 ? 2.439 11.682 8.318 1.00 84.75 82 GLU A C 1
ATOM 667 O O . GLU A 1 82 ? 2.359 12.586 9.145 1.00 84.75 82 GLU A O 1
ATOM 672 N N . GLY A 1 83 ? 1.541 11.560 7.331 1.00 85.12 83 GLY A N 1
ATOM 673 C CA . GLY A 1 83 ? 0.324 12.380 7.222 1.00 85.12 83 GLY A CA 1
ATOM 674 C C . GLY A 1 83 ? 0.161 13.195 5.955 1.00 85.12 83 GLY A C 1
ATOM 675 O O . GLY A 1 83 ? -0.947 13.630 5.651 1.00 85.12 83 GLY A O 1
ATOM 676 N N . ASP A 1 84 ? 1.221 13.376 5.178 1.00 86.69 84 ASP A N 1
ATOM 677 C CA . ASP A 1 84 ? 1.158 14.218 3.992 1.00 86.69 84 ASP A CA 1
ATOM 678 C C . ASP A 1 84 ? 2.084 13.739 2.870 1.00 86.69 84 ASP A C 1
ATOM 680 O O . ASP A 1 84 ? 2.864 12.802 3.020 1.00 86.69 84 ASP A O 1
ATOM 684 N N . TYR A 1 85 ? 1.959 14.390 1.713 1.00 90.62 85 TYR A N 1
ATOM 685 C CA . TYR A 1 85 ? 2.757 14.146 0.510 1.00 90.62 85 TYR A CA 1
ATOM 686 C C . TYR A 1 85 ? 3.872 15.198 0.354 1.00 90.62 85 TYR A C 1
ATOM 688 O O . TYR A 1 85 ? 4.184 15.616 -0.764 1.00 90.62 85 TYR A O 1
ATOM 696 N N . ASN A 1 86 ? 4.453 15.689 1.456 1.00 80.38 86 ASN A N 1
ATOM 697 C CA . ASN A 1 86 ? 5.389 16.817 1.403 1.00 80.38 86 ASN A CA 1
ATOM 698 C C . ASN A 1 86 ? 6.752 16.463 0.798 1.00 80.38 86 ASN A C 1
ATOM 700 O O . ASN A 1 86 ? 7.498 17.360 0.396 1.00 80.38 86 ASN A O 1
ATOM 704 N N . ARG A 1 87 ? 7.105 15.175 0.712 1.00 82.31 87 ARG A N 1
ATOM 705 C CA . ARG A 1 87 ? 8.389 14.751 0.147 1.00 82.31 87 ARG A CA 1
ATOM 706 C C . ARG A 1 87 ? 8.274 14.509 -1.356 1.00 82.31 87 ARG A C 1
ATOM 708 O O . ARG A 1 87 ? 7.904 13.428 -1.806 1.00 82.31 87 ARG A O 1
ATOM 715 N N . GLU A 1 88 ? 8.653 15.528 -2.121 1.00 91.69 88 GLU A N 1
ATOM 716 C CA . GLU A 1 88 ? 8.790 15.441 -3.574 1.00 91.69 88 GLU A CA 1
ATOM 717 C C . GLU A 1 88 ? 10.125 14.795 -3.978 1.00 91.69 88 GLU A C 1
ATOM 719 O O . GLU A 1 88 ? 11.193 15.099 -3.439 1.00 91.69 88 GLU A O 1
ATOM 724 N N . ILE A 1 89 ? 10.061 13.899 -4.957 1.00 94.19 89 ILE A N 1
ATOM 725 C CA . ILE A 1 89 ? 11.188 13.174 -5.528 1.00 94.19 89 ILE A CA 1
ATOM 726 C C . ILE A 1 89 ? 11.282 13.509 -7.007 1.00 94.19 89 ILE A C 1
ATOM 728 O O . ILE A 1 89 ? 10.489 13.051 -7.824 1.00 94.19 89 ILE A O 1
ATOM 732 N N . ILE A 1 90 ? 12.302 14.299 -7.341 1.00 94.38 90 ILE A N 1
ATOM 733 C CA . ILE A 1 90 ? 12.619 14.675 -8.717 1.00 94.38 90 ILE A CA 1
ATOM 734 C C . ILE A 1 90 ? 13.752 13.785 -9.224 1.00 94.38 90 ILE A C 1
ATOM 736 O O . ILE A 1 90 ? 14.872 13.812 -8.697 1.00 94.38 90 ILE A O 1
ATOM 740 N N . LEU A 1 91 ? 13.485 12.988 -10.250 1.00 92.06 91 LEU A N 1
ATOM 741 C CA . LEU A 1 91 ? 14.498 12.256 -10.996 1.00 92.06 91 LEU A CA 1
ATOM 742 C C . LEU A 1 91 ? 15.239 13.217 -11.931 1.00 92.06 91 LEU A C 1
ATOM 744 O O . LEU A 1 91 ? 14.639 14.024 -12.627 1.00 92.06 91 LEU A O 1
ATOM 748 N N . GLN A 1 92 ? 16.567 13.119 -11.967 1.00 88.44 92 GLN A N 1
ATOM 749 C CA . GLN A 1 92 ? 17.390 13.967 -12.844 1.00 88.44 92 GLN A CA 1
ATOM 750 C C . GLN A 1 92 ? 17.405 13.467 -14.297 1.00 88.44 92 GLN A C 1
ATOM 752 O O . GLN A 1 92 ? 17.825 14.180 -15.202 1.00 88.44 92 GLN A O 1
ATOM 757 N N . SER A 1 93 ? 16.987 12.220 -14.521 1.00 91.06 93 SER A N 1
ATOM 758 C CA . SER A 1 93 ? 16.907 11.603 -15.841 1.00 91.06 93 SER A CA 1
ATOM 759 C C . SER A 1 93 ? 15.928 10.431 -15.842 1.00 91.06 93 SER A C 1
ATOM 761 O O . SER A 1 93 ? 15.728 9.775 -14.812 1.00 91.06 93 SER A O 1
ATOM 763 N N . ASN A 1 94 ? 15.405 10.110 -17.025 1.00 93.19 94 ASN A N 1
ATOM 764 C CA . ASN A 1 94 ? 14.646 8.888 -17.301 1.00 93.19 94 ASN A CA 1
ATOM 765 C C . ASN A 1 94 ? 15.554 7.679 -17.629 1.00 93.19 94 ASN A C 1
ATOM 767 O O . ASN A 1 94 ? 15.077 6.662 -18.127 1.00 93.19 94 ASN A O 1
ATOM 771 N N . ALA A 1 95 ? 16.868 7.784 -17.394 1.00 94.19 95 ALA A N 1
ATOM 772 C CA . ALA A 1 95 ? 17.793 6.675 -17.605 1.00 94.19 95 ALA A CA 1
ATOM 773 C C . ALA A 1 95 ? 17.649 5.624 -16.505 1.00 94.19 95 ALA A C 1
ATOM 775 O O . ALA A 1 95 ? 17.561 5.981 -15.332 1.00 94.19 95 ALA A O 1
ATOM 776 N N . ILE A 1 96 ? 17.667 4.348 -16.862 1.00 93.94 96 ILE A N 1
ATOM 777 C CA . ILE A 1 96 ? 17.541 3.228 -15.930 1.00 93.94 96 ILE A CA 1
ATOM 778 C C . ILE A 1 96 ? 18.739 2.278 -16.052 1.00 93.94 96 ILE A C 1
ATOM 780 O O . ILE A 1 96 ? 19.385 2.262 -17.105 1.00 93.94 96 ILE A O 1
ATOM 784 N N . PRO A 1 97 ? 19.058 1.512 -14.995 1.00 92.50 97 PRO A N 1
ATOM 785 C CA . PRO A 1 97 ? 20.101 0.493 -15.044 1.00 92.50 97 PRO A CA 1
ATOM 786 C C . PRO A 1 97 ? 19.737 -0.609 -16.040 1.00 92.50 97 PRO A C 1
ATOM 788 O O . PRO A 1 97 ? 18.627 -1.146 -15.991 1.00 92.50 97 PRO A O 1
ATOM 791 N N . VAL A 1 98 ? 20.676 -0.956 -16.917 1.00 91.38 98 VAL A N 1
ATOM 792 C CA . VAL A 1 98 ? 20.550 -2.078 -17.850 1.00 91.38 98 VAL A CA 1
ATOM 793 C C . VAL A 1 98 ? 21.710 -3.057 -17.704 1.00 91.38 98 VAL A C 1
ATOM 795 O O . VAL A 1 98 ? 22.822 -2.667 -17.332 1.00 91.38 98 VAL A O 1
ATOM 798 N N . ASN A 1 99 ? 21.444 -4.316 -18.038 1.00 88.81 99 ASN A N 1
ATOM 799 C CA . ASN A 1 99 ? 22.451 -5.366 -18.126 1.00 88.81 99 ASN A CA 1
ATOM 800 C C . ASN A 1 99 ? 23.304 -5.232 -19.406 1.00 88.81 99 ASN A C 1
ATOM 802 O O . ASN A 1 99 ? 23.067 -4.367 -20.253 1.00 88.81 99 ASN A O 1
ATOM 806 N N . ASP A 1 100 ? 24.282 -6.124 -19.582 1.00 87.75 100 ASP A N 1
ATOM 807 C CA . ASP A 1 100 ? 25.174 -6.134 -20.754 1.00 87.75 100 ASP A CA 1
ATOM 808 C C . ASP A 1 100 ? 24.443 -6.335 -22.096 1.00 87.75 100 ASP A C 1
ATOM 810 O O . ASP A 1 100 ? 24.966 -5.963 -23.147 1.00 87.75 100 ASP A O 1
ATOM 814 N N . ALA A 1 101 ? 23.230 -6.899 -22.076 1.00 90.00 101 ALA A N 1
ATOM 815 C CA . ALA A 1 101 ? 22.379 -7.053 -23.256 1.00 90.00 101 ALA A CA 1
ATOM 816 C C . ALA A 1 101 ? 21.532 -5.800 -23.560 1.00 90.00 101 ALA A C 1
ATOM 818 O O . ALA A 1 101 ? 20.824 -5.773 -24.565 1.00 90.00 101 ALA A O 1
ATOM 819 N N . GLY A 1 102 ? 21.605 -4.760 -22.721 1.00 88.75 102 GLY A N 1
ATOM 820 C CA . GLY A 1 102 ? 20.810 -3.539 -22.852 1.00 88.75 102 GLY A CA 1
ATOM 821 C C . GLY A 1 102 ? 19.379 -3.661 -22.319 1.00 88.75 102 GLY A C 1
ATOM 822 O O . GLY A 1 102 ? 18.574 -2.759 -22.542 1.00 88.75 102 GLY A O 1
ATOM 823 N N . GLU A 1 103 ? 19.049 -4.742 -21.609 1.00 90.31 103 GLU A N 1
ATOM 824 C CA . GLU A 1 103 ? 17.733 -4.932 -20.993 1.00 90.31 103 GLU A CA 1
ATOM 825 C C . GLU A 1 103 ? 17.694 -4.346 -19.574 1.00 90.31 103 GLU A C 1
ATOM 827 O O . GLU A 1 103 ? 18.709 -4.407 -18.877 1.00 90.31 103 GLU A O 1
ATOM 832 N N . PRO A 1 104 ? 16.541 -3.853 -19.078 1.00 93.06 104 PRO A N 1
ATOM 833 C CA . PRO A 1 104 ? 16.448 -3.326 -17.715 1.00 93.06 104 PRO A CA 1
ATOM 834 C C . PRO A 1 104 ? 16.858 -4.350 -16.651 1.00 93.06 104 PRO A C 1
ATOM 836 O O . PRO A 1 104 ? 16.414 -5.499 -16.680 1.00 93.06 104 PRO A O 1
ATOM 839 N N . GLU A 1 105 ? 17.675 -3.934 -15.686 1.00 91.56 105 GLU A N 1
ATOM 840 C CA . GLU A 1 105 ? 18.113 -4.804 -14.581 1.00 91.56 105 GLU A CA 1
ATOM 841 C C . GLU A 1 105 ? 16.964 -5.105 -13.597 1.00 91.56 105 GLU A C 1
ATOM 843 O O . GLU A 1 105 ? 16.831 -6.215 -13.071 1.00 91.56 105 GLU A O 1
ATOM 848 N N . PHE A 1 106 ? 16.106 -4.106 -13.386 1.00 93.12 106 PHE A N 1
ATOM 849 C CA . PHE A 1 106 ? 14.992 -4.123 -12.437 1.00 93.12 106 PHE A CA 1
ATOM 850 C C . PHE A 1 106 ? 13.650 -4.211 -13.174 1.00 93.12 106 PHE A C 1
ATOM 852 O O . PHE A 1 1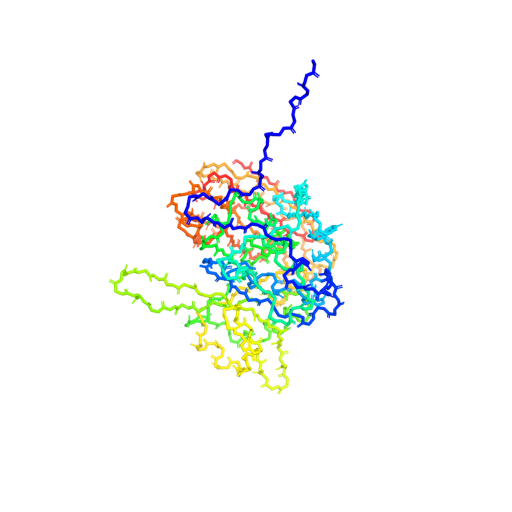06 ? 13.542 -5.014 -14.104 1.00 93.12 106 PHE A O 1
ATOM 859 N N . MET A 1 107 ? 12.620 -3.460 -12.773 1.00 95.19 107 MET A N 1
ATOM 860 C CA . MET A 1 107 ? 11.297 -3.559 -13.387 1.00 95.19 107 MET A CA 1
ATOM 861 C C . MET A 1 107 ? 11.330 -3.385 -14.911 1.00 95.19 107 MET A C 1
ATOM 863 O O . MET A 1 107 ? 12.023 -2.531 -15.472 1.00 95.19 107 MET A O 1
ATOM 867 N N . ARG A 1 108 ? 10.530 -4.205 -15.597 1.00 94.06 108 ARG A N 1
ATOM 868 C CA . ARG A 1 108 ? 10.390 -4.224 -17.056 1.00 94.06 108 ARG A CA 1
ATOM 869 C C . ARG A 1 108 ? 8.939 -4.034 -17.460 1.00 94.06 108 ARG A C 1
ATOM 871 O O . ARG A 1 108 ? 8.038 -4.509 -16.779 1.00 94.06 108 ARG A O 1
ATOM 878 N N . SER A 1 109 ? 8.737 -3.398 -18.604 1.00 92.94 109 SER A N 1
ATOM 879 C CA . SER A 1 109 ? 7.458 -3.356 -19.305 1.00 92.94 109 SER A CA 1
ATOM 880 C C . SER A 1 109 ? 7.364 -4.597 -20.190 1.00 92.94 109 SER A C 1
ATOM 882 O O . SER A 1 109 ? 8.249 -4.817 -21.015 1.00 92.94 109 SER A O 1
ATOM 884 N N . ILE A 1 110 ? 6.352 -5.444 -19.984 1.00 90.12 110 ILE A N 1
ATOM 885 C CA . ILE A 1 110 ? 6.182 -6.687 -20.756 1.00 90.12 110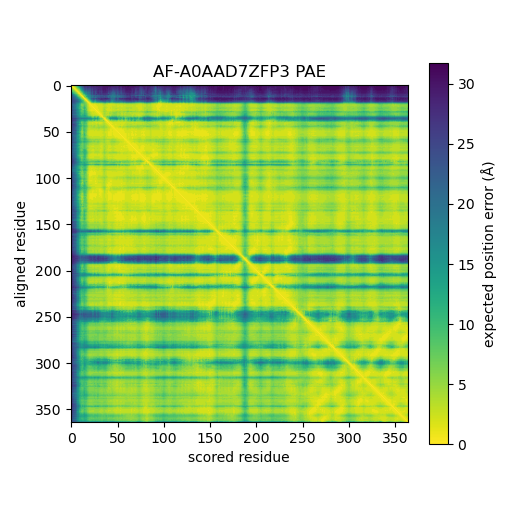 ILE A CA 1
ATOM 886 C C . ILE A 1 110 ? 5.792 -6.361 -22.197 1.00 90.12 110 ILE A C 1
ATOM 888 O O . ILE A 1 110 ? 6.385 -6.895 -23.130 1.00 90.12 110 ILE A O 1
ATOM 892 N N . ASP A 1 111 ? 4.817 -5.470 -22.362 1.00 87.25 111 ASP A N 1
ATOM 893 C CA . ASP A 1 111 ? 4.255 -5.123 -23.670 1.00 87.25 111 ASP A CA 1
ATOM 894 C C . ASP A 1 111 ? 5.060 -4.013 -24.369 1.00 87.25 111 ASP A C 1
ATOM 896 O O . ASP A 1 111 ? 4.932 -3.801 -25.573 1.00 87.25 111 ASP A O 1
ATOM 900 N N . GLY A 1 112 ? 5.916 -3.309 -23.618 1.00 90.31 112 GLY A N 1
ATOM 901 C CA . GLY A 1 112 ? 6.776 -2.242 -24.127 1.00 90.31 112 GLY A CA 1
ATOM 902 C C . GLY A 1 112 ? 6.038 -0.956 -24.503 1.00 90.31 112 GLY A C 1
ATOM 903 O O . GLY A 1 112 ? 6.626 -0.090 -25.138 1.00 90.31 112 GLY A O 1
ATOM 904 N N . THR A 1 113 ? 4.767 -0.825 -24.123 1.00 90.31 113 THR A N 1
ATOM 905 C CA . THR A 1 113 ? 3.880 0.296 -24.477 1.00 90.31 113 THR A CA 1
ATOM 906 C C . THR A 1 113 ? 3.894 1.429 -23.452 1.00 90.31 113 THR A C 1
ATOM 908 O O . THR A 1 113 ? 3.786 2.593 -23.831 1.00 90.31 113 THR A O 1
ATOM 911 N N . GLU A 1 114 ? 4.094 1.113 -22.168 1.00 93.00 114 GLU A N 1
ATOM 912 C CA . GLU A 1 114 ? 4.247 2.088 -21.080 1.00 93.00 114 GLU A CA 1
ATOM 913 C C . GLU A 1 114 ? 5.525 1.857 -20.269 1.00 93.00 114 GLU A C 1
ATOM 915 O O . GLU A 1 114 ? 5.994 0.723 -20.138 1.00 93.00 114 GLU A O 1
ATOM 920 N N . TYR A 1 115 ? 6.056 2.920 -19.655 1.00 94.31 115 TYR A N 1
ATOM 921 C CA . TYR A 1 115 ? 7.273 2.850 -18.831 1.00 94.31 115 TYR A CA 1
ATOM 922 C C . TYR A 1 115 ? 7.176 3.522 -17.454 1.00 94.31 115 TYR A C 1
ATOM 924 O O . TYR A 1 115 ? 8.172 3.596 -16.729 1.00 94.31 115 TYR A O 1
ATOM 932 N N . TRP A 1 116 ? 6.003 4.004 -17.047 1.00 94.69 116 TRP A N 1
ATOM 933 C CA . TRP A 1 116 ? 5.873 4.723 -15.781 1.00 94.69 116 TRP A CA 1
ATOM 934 C C . TRP A 1 116 ? 6.184 3.900 -14.536 1.00 94.69 116 TRP A C 1
ATOM 936 O O . TRP A 1 116 ? 6.775 4.441 -13.607 1.00 94.69 116 TRP A O 1
ATOM 946 N N . GLY A 1 117 ? 5.818 2.615 -14.509 1.00 95.06 117 GLY A N 1
ATOM 947 C CA . GLY A 1 117 ? 6.097 1.733 -13.374 1.00 95.06 117 GLY A CA 1
ATOM 948 C C . GLY A 1 117 ? 7.599 1.615 -13.122 1.00 95.06 117 GLY A C 1
ATOM 949 O O . GLY A 1 117 ? 8.049 1.692 -11.984 1.00 95.06 117 GLY A O 1
ATOM 950 N N . ILE A 1 118 ? 8.382 1.571 -14.202 1.00 95.94 118 ILE A N 1
ATOM 951 C CA . ILE A 1 118 ? 9.847 1.522 -14.162 1.00 95.94 118 ILE A CA 1
ATOM 952 C C . ILE A 1 118 ? 10.418 2.804 -13.533 1.00 95.94 118 ILE A C 1
ATOM 954 O O . ILE A 1 118 ? 11.303 2.759 -12.678 1.00 95.94 118 ILE A O 1
ATOM 958 N N . LEU A 1 119 ? 9.914 3.976 -13.930 1.00 96.75 119 LEU A N 1
ATOM 959 C CA . LEU A 1 119 ? 10.369 5.242 -13.347 1.00 96.75 119 LEU A CA 1
ATOM 960 C C . LEU A 1 119 ? 9.858 5.446 -11.915 1.00 96.75 119 LEU A C 1
ATOM 962 O O . LEU A 1 119 ? 10.567 6.044 -11.104 1.00 96.75 119 LEU A O 1
ATOM 966 N N . LEU A 1 120 ? 8.681 4.915 -11.582 1.00 96.88 120 LEU A N 1
ATOM 967 C CA . LEU A 1 120 ? 8.145 4.912 -10.225 1.00 96.88 120 LEU A CA 1
ATOM 968 C C . LEU A 1 120 ? 8.998 4.045 -9.290 1.00 96.88 120 LEU A C 1
ATOM 970 O O . LEU A 1 120 ? 9.343 4.506 -8.204 1.00 96.88 120 LEU A O 1
ATOM 974 N N . GLU A 1 121 ? 9.417 2.852 -9.723 1.00 97.06 121 GLU A N 1
ATOM 975 C CA . GLU A 1 121 ? 10.387 2.013 -9.001 1.00 97.06 121 GLU A CA 1
ATOM 976 C C . GLU A 1 121 ? 11.691 2.787 -8.755 1.00 97.06 121 GLU A C 1
ATOM 978 O O . GLU A 1 121 ? 12.150 2.888 -7.616 1.00 97.06 121 GLU A O 1
ATOM 983 N N . LYS A 1 122 ? 12.240 3.446 -9.787 1.00 95.88 122 LYS A N 1
ATOM 984 C CA . LYS A 1 122 ? 13.435 4.296 -9.656 1.00 95.88 122 LYS A CA 1
ATOM 985 C C . LYS A 1 122 ? 13.241 5.447 -8.662 1.00 95.88 122 LYS A C 1
ATOM 987 O O . LYS A 1 122 ? 14.148 5.766 -7.887 1.00 95.88 122 LYS A O 1
ATOM 992 N N . ALA A 1 123 ? 12.090 6.115 -8.694 1.00 95.88 123 ALA A N 1
ATOM 993 C CA . ALA A 1 123 ? 11.769 7.197 -7.769 1.00 95.88 123 ALA A CA 1
ATOM 994 C C . ALA A 1 123 ? 11.647 6.688 -6.331 1.00 95.88 123 ALA A C 1
ATOM 996 O O . ALA A 1 123 ? 12.173 7.318 -5.411 1.00 95.88 123 ALA A O 1
ATOM 997 N N . TYR A 1 124 ? 11.034 5.521 -6.142 1.00 94.69 124 TYR A N 1
ATOM 998 C CA . TYR A 1 124 ? 10.917 4.883 -4.839 1.00 94.69 124 TYR A CA 1
ATOM 999 C C . TYR A 1 124 ? 12.289 4.433 -4.311 1.00 94.69 124 TYR A C 1
ATOM 1001 O O . TYR A 1 124 ? 12.631 4.738 -3.169 1.00 94.69 124 TYR A O 1
ATOM 1009 N N . ALA A 1 125 ? 13.143 3.845 -5.159 1.00 92.69 125 ALA A N 1
ATOM 1010 C CA . ALA A 1 125 ? 14.545 3.546 -4.848 1.00 92.69 125 ALA A CA 1
ATOM 1011 C C . ALA A 1 125 ? 15.296 4.800 -4.374 1.00 92.69 125 ALA A C 1
ATOM 1013 O O . ALA A 1 125 ? 15.981 4.787 -3.352 1.00 92.69 125 ALA A O 1
ATOM 1014 N N . LYS A 1 126 ? 15.129 5.931 -5.071 1.00 91.50 126 LYS A N 1
ATOM 1015 C CA . LYS A 1 126 ? 15.714 7.214 -4.655 1.00 91.50 126 LYS A CA 1
ATOM 1016 C C . LYS A 1 126 ? 15.163 7.701 -3.310 1.00 91.50 126 LYS A C 1
ATOM 1018 O O . LYS A 1 126 ? 15.917 8.270 -2.522 1.00 91.50 126 LYS A O 1
ATOM 1023 N N . TRP A 1 127 ? 13.871 7.510 -3.051 1.00 90.44 127 TRP A N 1
ATOM 1024 C CA . TRP A 1 127 ? 13.225 7.923 -1.804 1.00 90.44 127 TRP A CA 1
ATOM 1025 C C . TRP A 1 127 ? 13.764 7.155 -0.592 1.00 90.44 127 TRP A C 1
ATOM 1027 O O . TRP A 1 127 ? 14.075 7.783 0.429 1.00 90.44 127 TRP A O 1
ATOM 1037 N N . VAL A 1 128 ? 13.938 5.836 -0.735 1.00 87.06 128 VAL A N 1
ATOM 1038 C CA . VAL A 1 128 ? 14.477 4.962 0.321 1.00 87.06 128 VAL A CA 1
ATOM 1039 C C . VAL A 1 128 ? 16.008 4.979 0.406 1.00 87.06 128 VAL A C 1
ATOM 1041 O O . VAL A 1 128 ? 16.564 4.648 1.449 1.00 87.06 128 VAL A O 1
ATOM 1044 N N . GLY A 1 129 ? 16.691 5.401 -0.663 1.00 86.69 129 GLY A N 1
ATOM 1045 C CA . GLY A 1 129 ? 18.131 5.681 -0.710 1.00 86.69 129 GLY A CA 1
ATOM 1046 C C . GLY A 1 129 ? 18.911 4.896 -1.772 1.00 86.69 129 GLY A C 1
ATOM 1047 O O . GLY A 1 129 ? 19.916 5.404 -2.281 1.00 86.69 129 GLY A O 1
ATOM 1048 N N . SER A 1 130 ? 18.458 3.695 -2.133 1.00 86.88 130 SER A N 1
ATOM 1049 C CA . SER A 1 130 ? 19.071 2.835 -3.152 1.00 86.88 130 SER A CA 1
ATOM 1050 C C . SER A 1 130 ? 18.087 1.802 -3.704 1.00 86.88 130 SER A C 1
ATOM 1052 O O . SER A 1 130 ? 17.034 1.568 -3.110 1.00 86.88 130 SER A O 1
ATOM 1054 N N . TYR A 1 131 ? 18.442 1.155 -4.820 1.00 88.81 131 TYR A N 1
ATOM 1055 C CA . TYR A 1 131 ? 17.692 -0.011 -5.304 1.00 88.81 131 TYR A CA 1
ATOM 1056 C C . TYR A 1 131 ? 17.841 -1.195 -4.346 1.00 88.81 131 TYR A C 1
ATOM 1058 O O . TYR A 1 131 ? 16.852 -1.830 -4.004 1.00 88.81 131 TYR A O 1
ATOM 1066 N N . GLU A 1 132 ? 19.038 -1.457 -3.815 1.00 86.44 132 GLU A N 1
ATOM 1067 C CA . GLU A 1 132 ? 19.254 -2.564 -2.872 1.00 86.44 132 GLU A CA 1
ATOM 1068 C C . GLU A 1 132 ? 18.364 -2.438 -1.629 1.00 86.44 132 GLU A C 1
ATOM 1070 O O . GLU A 1 132 ? 17.881 -3.444 -1.105 1.00 86.44 132 GLU A O 1
ATOM 1075 N N . GLY A 1 133 ? 18.087 -1.199 -1.204 1.00 86.12 133 GLY A N 1
ATOM 1076 C CA . GLY A 1 133 ? 17.193 -0.890 -0.094 1.00 86.12 133 GLY A CA 1
ATOM 1077 C C . GLY A 1 133 ? 15.734 -1.301 -0.312 1.00 86.12 133 GLY A C 1
ATOM 1078 O O . GLY A 1 133 ? 14.982 -1.349 0.656 1.00 86.12 133 GLY A O 1
ATOM 1079 N N . LEU A 1 134 ? 15.330 -1.637 -1.540 1.00 89.88 134 LEU A N 1
ATOM 1080 C CA . LEU A 1 134 ? 13.998 -2.168 -1.841 1.00 89.88 134 LEU A CA 1
ATOM 1081 C C . LEU A 1 134 ? 13.867 -3.664 -1.540 1.00 89.88 134 LEU A C 1
ATOM 1083 O O . LEU A 1 134 ? 12.763 -4.202 -1.584 1.00 89.88 134 LEU A O 1
ATOM 1087 N N . THR A 1 135 ? 14.958 -4.365 -1.238 1.00 87.81 135 THR A N 1
ATOM 1088 C CA . THR A 1 135 ? 14.909 -5.817 -1.036 1.00 87.81 135 THR A CA 1
ATOM 1089 C C . THR A 1 135 ? 14.143 -6.184 0.236 1.00 87.81 135 THR A C 1
ATOM 1091 O O . THR A 1 135 ? 14.490 -5.760 1.342 1.00 87.81 135 THR A O 1
ATOM 1094 N N . GLY A 1 136 ? 13.131 -7.044 0.088 1.00 86.06 136 GLY A N 1
ATOM 1095 C CA . GLY A 1 136 ? 12.419 -7.655 1.211 1.00 86.06 136 GLY A CA 1
ATOM 1096 C C . GLY A 1 136 ? 11.577 -6.678 2.037 1.00 86.06 136 GLY A C 1
ATOM 1097 O O . GLY A 1 136 ? 11.610 -6.750 3.263 1.00 86.06 136 GLY A O 1
ATOM 1098 N N . GLY A 1 137 ? 10.871 -5.752 1.386 1.00 90.62 137 GLY A N 1
ATOM 1099 C CA . GLY A 1 137 ? 9.871 -4.887 2.019 1.00 90.62 137 GLY A CA 1
ATOM 1100 C C . GLY A 1 137 ? 8.478 -5.513 2.098 1.00 90.62 137 GLY A C 1
ATOM 1101 O O . GLY A 1 137 ? 8.286 -6.700 1.824 1.00 90.62 137 GLY A O 1
ATOM 1102 N N . PHE A 1 138 ? 7.497 -4.693 2.474 1.00 92.94 138 PHE A N 1
ATOM 1103 C CA . PHE A 1 138 ? 6.099 -5.095 2.598 1.00 92.94 138 PHE A CA 1
ATOM 1104 C C . PHE A 1 138 ? 5.221 -4.281 1.662 1.00 92.94 138 PHE A C 1
ATOM 1106 O O . PHE A 1 138 ? 5.322 -3.059 1.614 1.00 92.94 138 PHE A O 1
ATOM 1113 N N . TRP A 1 139 ? 4.289 -4.946 0.978 1.00 95.38 139 TRP A N 1
ATOM 1114 C CA . TRP A 1 139 ? 3.335 -4.281 0.086 1.00 95.38 139 TRP A CA 1
ATOM 1115 C C . TRP A 1 139 ? 2.556 -3.175 0.806 1.00 95.38 139 TRP A C 1
ATOM 1117 O O . TRP A 1 139 ? 2.316 -2.115 0.235 1.00 95.38 139 TRP A O 1
ATOM 1127 N N . SER A 1 140 ? 2.256 -3.397 2.090 1.00 93.75 140 SER A N 1
ATOM 1128 C CA . SER A 1 140 ? 1.627 -2.424 2.981 1.00 93.75 140 SER A CA 1
ATOM 1129 C C . SER A 1 140 ? 2.363 -1.085 3.031 1.00 93.75 140 SER A C 1
ATOM 1131 O O . SER A 1 140 ? 1.715 -0.042 3.055 1.00 93.75 140 SER A O 1
ATOM 1133 N N . ASP A 1 141 ? 3.693 -1.108 2.999 1.00 93.00 141 ASP A N 1
ATOM 1134 C CA . ASP A 1 141 ? 4.522 0.089 3.134 1.00 93.00 141 ASP A CA 1
ATOM 1135 C C . ASP A 1 141 ? 4.461 0.901 1.836 1.00 93.00 141 ASP A C 1
ATOM 1137 O O . ASP A 1 141 ? 4.191 2.099 1.870 1.00 93.00 141 ASP A O 1
ATOM 1141 N N . ALA A 1 142 ? 4.593 0.236 0.679 1.00 94.94 142 ALA A N 1
ATOM 1142 C CA . ALA A 1 142 ? 4.453 0.888 -0.627 1.00 94.94 142 ALA A CA 1
ATOM 1143 C C . ALA A 1 142 ? 3.049 1.464 -0.809 1.00 94.94 142 ALA A C 1
ATOM 1145 O O . ALA A 1 142 ? 2.898 2.622 -1.189 1.00 94.94 142 ALA A O 1
ATOM 1146 N N . MET A 1 143 ? 2.012 0.683 -0.504 1.00 95.56 143 MET A N 1
ATOM 1147 C CA . MET A 1 143 ? 0.636 1.147 -0.646 1.00 95.56 143 MET A CA 1
ATOM 1148 C C . MET A 1 143 ? 0.305 2.297 0.289 1.00 95.56 143 MET A C 1
ATOM 1150 O O . MET A 1 143 ? -0.388 3.225 -0.127 1.00 95.56 143 MET A O 1
ATOM 1154 N N . GLN A 1 144 ? 0.816 2.284 1.519 1.00 93.81 144 GLN A N 1
ATOM 1155 C CA . GLN A 1 144 ? 0.673 3.419 2.420 1.00 93.81 144 GLN A CA 1
ATOM 1156 C C . GLN A 1 144 ? 1.401 4.646 1.857 1.00 93.81 144 GLN A C 1
ATOM 1158 O O . GLN A 1 144 ? 0.805 5.716 1.802 1.00 93.81 144 GLN A O 1
ATOM 1163 N N . SER A 1 145 ? 2.618 4.499 1.329 1.00 94.75 145 SER A N 1
ATOM 1164 C CA . SER A 1 145 ? 3.330 5.586 0.645 1.00 94.75 145 SER A CA 1
ATOM 1165 C C . SER A 1 145 ? 2.637 6.081 -0.628 1.00 94.75 145 SER A C 1
ATOM 1167 O O . SER A 1 145 ? 2.810 7.237 -1.009 1.00 94.75 145 SER A O 1
ATOM 1169 N N . PHE A 1 146 ? 1.847 5.245 -1.298 1.00 95.88 146 PHE A N 1
ATOM 1170 C CA . PHE A 1 146 ? 1.126 5.632 -2.509 1.00 95.88 146 PHE A CA 1
ATOM 1171 C C . PHE A 1 146 ? -0.241 6.261 -2.242 1.00 95.88 146 PHE A C 1
ATOM 1173 O O . PHE A 1 146 ? -0.701 7.092 -3.020 1.00 95.88 146 PHE A O 1
ATOM 1180 N N . THR A 1 147 ? -0.914 5.845 -1.171 1.00 94.31 147 THR A N 1
ATOM 1181 C CA . THR A 1 147 ? -2.327 6.182 -0.945 1.00 94.31 147 THR A CA 1
ATOM 1182 C C . THR A 1 147 ? -2.560 6.977 0.338 1.00 94.31 147 THR A C 1
ATOM 1184 O O . THR A 1 147 ? -3.534 7.725 0.416 1.00 94.31 147 THR A O 1
ATOM 1187 N N . GLY A 1 148 ? -1.684 6.851 1.339 1.00 92.88 148 GLY A N 1
ATOM 1188 C CA . GLY A 1 148 ? -1.957 7.233 2.728 1.00 92.88 148 GLY A CA 1
ATOM 1189 C C . GLY A 1 148 ? -3.037 6.367 3.392 1.00 92.88 148 GLY A C 1
ATOM 1190 O O . GLY A 1 148 ? -3.521 6.708 4.470 1.00 92.88 148 GLY A O 1
ATOM 1191 N N . GLY A 1 149 ? -3.452 5.276 2.744 1.00 92.50 149 GLY A N 1
ATOM 1192 C CA . GLY A 1 149 ? -4.513 4.389 3.201 1.00 92.50 149 GLY A CA 1
ATOM 1193 C C . GLY A 1 149 ? -4.122 3.567 4.424 1.00 92.50 149 GLY A C 1
ATOM 1194 O O . GLY A 1 149 ? -2.956 3.515 4.819 1.00 92.50 149 GLY A O 1
ATOM 1195 N N . VAL A 1 150 ? -5.124 2.919 5.011 1.00 92.69 150 VAL A N 1
ATOM 1196 C CA . VAL A 1 150 ? -4.965 2.056 6.186 1.00 92.69 150 VAL A CA 1
ATOM 1197 C C . VAL A 1 150 ? -4.901 0.598 5.764 1.00 92.69 150 VAL A C 1
ATOM 1199 O O . VAL A 1 150 ? -5.628 0.183 4.858 1.00 92.69 150 VAL A O 1
ATOM 1202 N N . ILE A 1 151 ? -4.033 -0.181 6.410 1.00 91.38 151 ILE A N 1
ATOM 1203 C CA . ILE A 1 151 ? -3.843 -1.591 6.066 1.00 91.38 151 ILE A CA 1
ATOM 1204 C C . ILE A 1 151 ? -4.558 -2.531 7.032 1.00 91.38 151 ILE A C 1
ATOM 1206 O O . ILE A 1 151 ? -4.283 -2.559 8.232 1.00 91.38 151 ILE A O 1
ATOM 1210 N N . GLU A 1 152 ? -5.402 -3.383 6.462 1.00 88.94 152 GLU A N 1
ATOM 1211 C CA . GLU A 1 152 ? -5.974 -4.555 7.112 1.00 88.94 152 GLU A CA 1
ATOM 1212 C C . GLU A 1 152 ? -5.214 -5.810 6.664 1.00 88.94 152 GLU A C 1
ATOM 1214 O O . GLU A 1 152 ? -4.829 -5.937 5.500 1.00 88.94 152 GLU A O 1
ATOM 1219 N N . ARG A 1 153 ? -4.983 -6.754 7.584 1.00 89.94 153 ARG A N 1
ATOM 1220 C CA . ARG A 1 153 ? -4.368 -8.047 7.258 1.00 89.94 153 ARG A CA 1
ATOM 1221 C C . ARG A 1 153 ? -5.201 -9.195 7.770 1.00 89.94 153 ARG A C 1
ATOM 1223 O O . ARG A 1 153 ? -5.511 -9.270 8.957 1.00 89.94 153 ARG A O 1
ATOM 1230 N N . ILE A 1 154 ? -5.456 -10.140 6.879 1.00 89.75 154 ILE A N 1
ATOM 1231 C CA . ILE A 1 154 ? -6.230 -11.338 7.153 1.00 89.75 154 ILE A CA 1
ATOM 1232 C C . ILE A 1 154 ? -5.335 -12.547 6.902 1.00 89.75 154 ILE A C 1
ATOM 1234 O O . ILE A 1 154 ? -4.852 -12.783 5.792 1.00 89.75 154 ILE A O 1
ATOM 1238 N N . LYS A 1 155 ? -5.105 -13.342 7.949 1.00 89.62 155 LYS A N 1
ATOM 1239 C CA . LYS A 1 155 ? -4.455 -14.645 7.800 1.00 89.62 155 LYS A CA 1
ATOM 1240 C C . LYS A 1 155 ? -5.458 -15.613 7.173 1.00 89.62 155 LYS A C 1
ATOM 1242 O O . LYS A 1 155 ? -6.527 -15.829 7.737 1.00 89.62 155 LYS A O 1
ATOM 1247 N N . LEU A 1 156 ? -5.104 -16.191 6.029 1.00 91.00 156 LEU A N 1
ATOM 1248 C CA . LEU A 1 156 ? -6.004 -17.058 5.265 1.00 91.00 156 LEU A CA 1
ATOM 1249 C C . LEU A 1 156 ? -5.988 -18.485 5.816 1.00 91.00 156 LEU A C 1
ATOM 1251 O O . LEU A 1 156 ? -7.031 -19.054 6.130 1.00 91.00 156 LEU A O 1
ATOM 1255 N N . GLN A 1 157 ? -4.793 -19.027 6.039 1.00 80.50 157 GLN A N 1
ATOM 1256 C CA . GLN A 1 157 ? -4.625 -20.372 6.587 1.00 80.50 157 GLN A CA 1
ATOM 1257 C C . GLN A 1 157 ? -5.096 -20.441 8.053 1.00 80.50 157 GLN A C 1
ATOM 1259 O O . GLN A 1 157 ? -4.652 -19.657 8.902 1.00 80.50 157 GLN A O 1
ATOM 1264 N N . ASP A 1 158 ? -5.990 -21.392 8.340 1.00 71.00 158 ASP A N 1
ATOM 1265 C CA . ASP A 1 158 ? -6.575 -21.745 9.650 1.00 71.00 158 ASP A CA 1
ATOM 1266 C C . ASP A 1 158 ? -7.434 -20.675 10.349 1.00 71.00 158 ASP A C 1
ATOM 1268 O O . ASP A 1 158 ? -7.984 -20.940 11.420 1.00 71.00 158 ASP A O 1
ATOM 1272 N N . ARG A 1 159 ? -7.515 -19.450 9.810 1.00 76.19 159 ARG A N 1
ATOM 1273 C CA . ARG A 1 159 ? -8.141 -18.298 10.489 1.00 76.19 159 ARG A CA 1
ATOM 1274 C C . ARG A 1 159 ? -8.915 -17.347 9.567 1.00 76.19 159 ARG A C 1
ATOM 1276 O O . ARG A 1 159 ? -9.238 -16.240 9.993 1.00 76.19 159 ARG A O 1
ATOM 1283 N N . ALA A 1 160 ? -9.224 -17.754 8.336 1.00 83.38 160 ALA A N 1
ATOM 1284 C CA . ALA A 1 160 ? -10.053 -16.947 7.445 1.00 83.38 160 ALA A CA 1
ATOM 1285 C C . ALA A 1 160 ? -11.475 -16.747 8.025 1.00 83.38 160 ALA A C 1
ATOM 1287 O O . ALA A 1 160 ? -12.093 -17.724 8.456 1.00 83.38 160 ALA A O 1
ATOM 1288 N N . PRO A 1 161 ? -12.024 -15.517 8.016 1.00 85.69 161 PRO A N 1
ATOM 1289 C CA . PRO A 1 161 ? -13.427 -15.273 8.352 1.00 85.69 161 PRO A CA 1
ATOM 1290 C C . PRO A 1 161 ? -14.383 -16.024 7.413 1.00 85.69 161 PRO A C 1
ATOM 1292 O O . PRO A 1 161 ? -14.136 -16.101 6.210 1.00 85.69 161 PRO A O 1
ATOM 1295 N N . GLU A 1 162 ? -15.524 -16.498 7.923 1.00 86.31 162 GLU A N 1
ATOM 1296 C CA . GLU A 1 162 ? -16.528 -17.209 7.104 1.00 86.31 162 GLU A CA 1
ATOM 1297 C C . GLU A 1 162 ? -17.056 -16.359 5.933 1.00 86.31 162 GLU A C 1
ATOM 1299 O O . GLU A 1 162 ? -17.356 -16.878 4.863 1.00 86.31 162 GLU A O 1
ATOM 1304 N N . ASN A 1 163 ? -17.141 -15.037 6.113 1.00 87.62 163 ASN A N 1
ATOM 1305 C CA . ASN A 1 163 ? -17.598 -14.086 5.098 1.00 87.62 163 ASN A CA 1
ATOM 1306 C C . ASN A 1 163 ? -16.452 -13.422 4.319 1.00 87.62 163 ASN A C 1
ATOM 1308 O O . ASN A 1 163 ? -16.661 -12.351 3.748 1.00 87.62 163 ASN A O 1
ATOM 1312 N N . LEU A 1 164 ? -15.251 -14.007 4.305 1.00 90.56 164 LEU A N 1
ATOM 1313 C CA . LEU A 1 164 ? -14.067 -13.403 3.691 1.00 90.56 164 LEU A CA 1
ATOM 1314 C C . LEU A 1 164 ? -14.281 -13.009 2.220 1.00 90.56 164 LEU A C 1
ATOM 1316 O O . LEU A 1 164 ? -13.886 -11.912 1.841 1.00 90.56 164 LEU A O 1
ATOM 1320 N N . PHE A 1 165 ? -14.951 -13.835 1.409 1.00 92.56 165 PHE A N 1
ATOM 1321 C CA . PHE A 1 165 ? -15.229 -13.477 0.011 1.00 92.56 165 PHE A CA 1
ATOM 1322 C C . PHE A 1 165 ? -16.011 -12.160 -0.101 1.00 92.56 165 PHE A C 1
ATOM 1324 O O . PHE A 1 165 ? -15.662 -11.300 -0.904 1.00 92.56 165 PHE A O 1
ATOM 1331 N N . ASN A 1 166 ? -17.016 -11.962 0.758 1.00 89.44 166 ASN A N 1
ATOM 1332 C CA . ASN A 1 166 ? -17.798 -10.727 0.781 1.00 89.44 166 ASN A CA 1
ATOM 1333 C C . ASN A 1 166 ? -16.950 -9.540 1.248 1.00 89.44 166 ASN A C 1
ATOM 1335 O O . ASN A 1 166 ? -17.053 -8.470 0.660 1.00 89.44 166 ASN A O 1
ATOM 1339 N N . ILE A 1 167 ? -16.084 -9.729 2.253 1.00 89.19 167 ILE A N 1
ATOM 1340 C CA . ILE A 1 167 ? -15.142 -8.687 2.700 1.00 89.19 167 ILE A CA 1
ATOM 1341 C C . ILE A 1 167 ? -14.238 -8.264 1.537 1.00 89.19 167 ILE A C 1
ATOM 1343 O O . ILE A 1 167 ? -14.089 -7.070 1.280 1.00 89.19 167 ILE A O 1
ATOM 1347 N N . MET A 1 168 ? -13.675 -9.233 0.808 1.00 92.50 168 MET A N 1
ATOM 1348 C CA . MET A 1 168 ? -12.823 -8.971 -0.350 1.00 92.50 168 MET A CA 1
ATOM 1349 C C . MET A 1 168 ? -13.582 -8.229 -1.453 1.00 92.50 168 MET A C 1
ATOM 1351 O O . MET A 1 168 ? -13.122 -7.187 -1.914 1.00 92.50 168 MET A O 1
ATOM 1355 N N . LEU A 1 169 ? -14.749 -8.745 -1.850 1.00 91.88 169 LEU A N 1
ATOM 1356 C CA . LEU A 1 169 ? -15.575 -8.182 -2.915 1.00 91.88 169 LEU A CA 1
ATOM 1357 C C . LEU A 1 169 ? -15.991 -6.742 -2.604 1.00 91.88 169 LEU A C 1
ATOM 1359 O O . LEU A 1 169 ? -15.786 -5.864 -3.437 1.00 91.88 169 LEU A O 1
ATOM 1363 N N . GLN A 1 170 ? -16.525 -6.491 -1.406 1.00 88.75 170 GLN A N 1
ATOM 1364 C CA . GLN A 1 170 ? -16.970 -5.157 -0.997 1.00 88.75 170 GLN A CA 1
ATOM 1365 C C . GLN A 1 170 ? -15.796 -4.185 -0.882 1.00 88.75 170 GLN A C 1
ATOM 1367 O O . GLN A 1 170 ? -15.869 -3.068 -1.390 1.00 88.75 170 GLN A O 1
ATOM 1372 N N . SER A 1 171 ? -14.678 -4.618 -0.289 1.00 89.62 171 SER A N 1
ATOM 1373 C CA . SER A 1 171 ? -13.470 -3.789 -0.211 1.00 89.62 171 SER A CA 1
ATOM 1374 C C . SER A 1 171 ? -12.991 -3.390 -1.606 1.00 89.62 171 SER A C 1
ATOM 1376 O O . SER A 1 171 ? -12.732 -2.215 -1.854 1.00 89.62 171 SER A O 1
ATOM 1378 N N . PHE A 1 172 ? -12.923 -4.348 -2.535 1.00 91.25 172 PHE A N 1
ATOM 1379 C CA . PHE A 1 172 ? -12.497 -4.099 -3.910 1.00 91.25 172 PHE A CA 1
ATOM 1380 C C . PHE A 1 172 ? -13.473 -3.176 -4.660 1.00 91.25 172 PHE A C 1
ATOM 1382 O O . PHE A 1 172 ? -13.044 -2.214 -5.296 1.00 91.25 172 PHE A O 1
ATOM 1389 N N . GLN A 1 173 ? -14.785 -3.416 -4.558 1.00 88.75 173 GLN A N 1
ATOM 1390 C CA . GLN A 1 173 ? -15.822 -2.581 -5.184 1.00 88.75 173 GLN A CA 1
ATOM 1391 C C . GLN A 1 173 ? -15.811 -1.140 -4.660 1.00 88.75 173 GLN A C 1
ATOM 1393 O O . GLN A 1 173 ? -16.044 -0.208 -5.426 1.00 88.75 173 GLN A O 1
ATOM 1398 N N . ASN A 1 174 ? -15.468 -0.947 -3.386 1.00 86.88 174 ASN A N 1
ATOM 1399 C CA . ASN A 1 174 ? -15.389 0.371 -2.765 1.00 86.88 174 ASN A CA 1
ATOM 1400 C C . ASN A 1 174 ? -13.996 1.018 -2.857 1.00 86.88 174 ASN A C 1
ATOM 1402 O O . ASN A 1 174 ? -13.683 1.957 -2.119 1.00 86.88 174 ASN A O 1
ATOM 1406 N N . GLY A 1 175 ? -13.139 0.519 -3.745 1.00 88.75 175 GLY A N 1
ATOM 1407 C CA . GLY A 1 175 ? -11.887 1.179 -4.094 1.00 88.75 175 GLY A CA 1
ATOM 1408 C C . GLY A 1 175 ? -10.661 0.782 -3.274 1.00 88.75 175 GLY A C 1
ATOM 1409 O O . GLY A 1 175 ? -9.601 1.377 -3.470 1.00 88.75 175 GLY A O 1
ATOM 1410 N N . SER A 1 176 ? -10.755 -0.212 -2.385 1.00 92.44 176 SER A N 1
ATOM 1411 C CA . SER A 1 176 ? -9.567 -0.768 -1.731 1.00 92.44 176 SER A CA 1
ATOM 1412 C C . SER A 1 176 ? -8.715 -1.570 -2.714 1.00 92.44 176 SER A C 1
ATOM 1414 O O . SER A 1 176 ? -9.217 -2.206 -3.641 1.00 92.44 176 SER A O 1
ATOM 1416 N N . SER A 1 177 ? -7.408 -1.593 -2.460 1.00 95.12 177 SER A N 1
ATOM 1417 C CA . SER A 1 177 ? -6.468 -2.478 -3.159 1.00 95.12 177 SER A CA 1
ATOM 1418 C C . SER A 1 177 ? -6.215 -3.727 -2.336 1.00 95.12 177 SER A C 1
ATOM 1420 O O . SER A 1 177 ? -6.179 -3.649 -1.110 1.00 95.12 177 SER A O 1
ATOM 1422 N N . LEU A 1 178 ? -6.031 -4.870 -2.988 1.00 95.62 178 LEU A N 1
ATOM 1423 C CA . LEU A 1 178 ? -5.836 -6.150 -2.316 1.00 95.62 178 LEU A CA 1
ATOM 1424 C C . LEU A 1 178 ? -4.567 -6.821 -2.852 1.00 95.62 178 LEU A C 1
ATOM 1426 O O . LEU A 1 178 ? -4.373 -6.912 -4.066 1.00 95.62 178 LEU A O 1
ATOM 1430 N N . CYS A 1 179 ? -3.733 -7.350 -1.961 1.00 95.88 179 CYS A N 1
ATOM 1431 C CA . CYS A 1 179 ? -2.638 -8.242 -2.327 1.00 95.88 179 CYS A CA 1
ATOM 1432 C C . CYS A 1 179 ? -2.695 -9.536 -1.524 1.00 95.88 179 CYS A C 1
ATOM 1434 O O . CYS A 1 179 ? -3.192 -9.589 -0.402 1.00 95.88 179 CYS A O 1
ATOM 1436 N N . CYS A 1 180 ? -2.132 -10.593 -2.085 1.00 95.50 180 CYS A N 1
ATOM 1437 C CA . CYS A 1 180 ? -2.029 -11.886 -1.431 1.00 95.50 180 CYS A CA 1
ATOM 1438 C C . CYS A 1 180 ? -0.569 -12.326 -1.374 1.00 95.50 180 CYS A C 1
ATOM 1440 O O . CYS A 1 180 ? 0.246 -11.978 -2.230 1.00 95.50 180 CYS A O 1
ATOM 1442 N N . ILE A 1 181 ? -0.223 -13.036 -0.306 1.00 93.88 181 ILE A N 1
ATOM 1443 C CA . ILE A 1 181 ? 1.148 -13.415 -0.003 1.00 93.88 181 ILE A CA 1
ATOM 1444 C C . ILE A 1 181 ? 1.246 -14.933 -0.021 1.00 93.88 181 ILE A C 1
ATOM 1446 O O . ILE A 1 181 ? 0.573 -15.622 0.750 1.00 93.88 181 ILE A O 1
ATOM 1450 N N . ILE A 1 182 ? 2.127 -15.447 -0.871 1.00 91.00 182 ILE A N 1
ATOM 1451 C CA . ILE A 1 182 ? 2.538 -16.849 -0.864 1.00 91.00 182 ILE A CA 1
ATOM 1452 C C . ILE A 1 182 ? 3.642 -16.997 0.176 1.00 91.00 182 ILE A C 1
ATOM 1454 O O . ILE A 1 182 ? 4.625 -16.253 0.155 1.00 91.00 182 ILE A O 1
ATOM 1458 N N . LYS A 1 183 ? 3.499 -17.980 1.064 1.00 85.81 183 LYS A N 1
ATOM 1459 C CA . LYS A 1 183 ? 4.580 -18.433 1.940 1.00 85.81 183 LYS A CA 1
ATOM 1460 C C . LYS A 1 183 ? 5.198 -19.678 1.311 1.00 85.81 183 LYS A C 1
ATOM 1462 O O . LYS A 1 183 ? 4.543 -20.712 1.246 1.00 85.81 183 LYS A O 1
ATOM 1467 N N . LYS A 1 184 ? 6.428 -19.570 0.807 1.00 76.12 184 LYS A N 1
ATOM 1468 C CA . LYS A 1 184 ? 7.182 -20.713 0.277 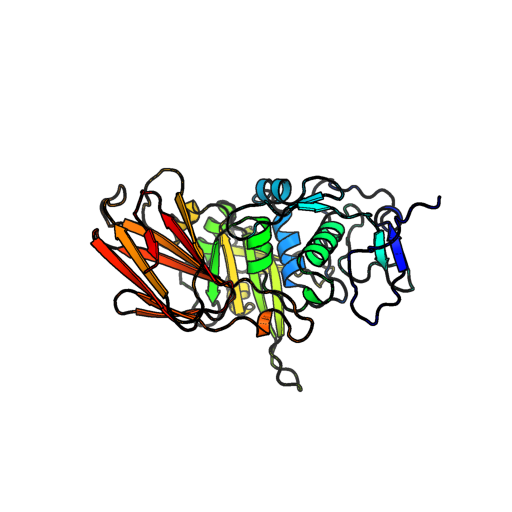1.00 76.12 184 LYS A CA 1
ATOM 1469 C C . LYS A 1 184 ? 7.914 -21.407 1.422 1.00 76.12 184 LYS A C 1
ATOM 1471 O O . LYS A 1 184 ? 8.417 -20.736 2.327 1.00 76.12 184 LYS A O 1
ATOM 1476 N N . ASP A 1 185 ? 7.958 -22.736 1.359 1.00 60.03 185 ASP A N 1
ATOM 1477 C CA . ASP A 1 185 ? 8.623 -23.565 2.360 1.00 60.03 185 ASP A CA 1
ATOM 1478 C C . ASP A 1 185 ? 10.094 -23.183 2.543 1.00 60.03 185 ASP A C 1
ATOM 1480 O O . ASP A 1 185 ? 10.764 -22.655 1.648 1.00 60.03 185 ASP A O 1
ATOM 1484 N N . ILE A 1 186 ? 10.569 -23.474 3.749 1.00 58.47 186 ILE A N 1
ATOM 1485 C CA . ILE A 1 186 ? 11.931 -23.259 4.210 1.00 58.47 186 ILE A CA 1
ATOM 1486 C C . ILE A 1 186 ? 12.901 -23.957 3.243 1.00 58.47 186 ILE A C 1
ATOM 1488 O O . ILE A 1 186 ? 12.835 -25.171 3.053 1.00 58.47 186 ILE A O 1
ATOM 1492 N N . ASN A 1 187 ? 13.799 -23.198 2.609 1.00 55.59 187 ASN A N 1
ATOM 1493 C CA . ASN A 1 187 ? 14.880 -23.793 1.821 1.00 55.59 187 ASN A CA 1
ATOM 1494 C C . ASN A 1 187 ? 15.945 -24.416 2.749 1.00 55.59 187 ASN A C 1
ATOM 1496 O O . ASN A 1 187 ? 15.925 -24.202 3.956 1.00 55.59 187 ASN A O 1
ATOM 1500 N N . GLU A 1 188 ? 16.931 -25.133 2.200 1.00 49.50 188 GLU A N 1
ATOM 1501 C CA . GLU A 1 188 ? 18.047 -25.727 2.973 1.00 49.50 188 GLU A CA 1
ATOM 1502 C C . GLU A 1 188 ? 18.837 -24.715 3.844 1.00 49.50 188 GLU A C 1
ATOM 1504 O O . GLU A 1 188 ? 19.659 -25.119 4.660 1.00 49.50 188 GLU A O 1
ATOM 1509 N N . GLN A 1 189 ? 18.593 -23.406 3.686 1.00 54.38 189 GLN A N 1
ATOM 1510 C CA . GLN A 1 189 ? 19.208 -22.306 4.436 1.00 54.38 189 GLN A CA 1
ATOM 1511 C C . GLN A 1 189 ? 18.304 -21.725 5.542 1.00 54.38 189 GLN A C 1
ATOM 1513 O O . GLN A 1 189 ? 18.590 -20.643 6.046 1.00 54.38 189 GLN A O 1
ATOM 1518 N N . GLU A 1 190 ? 17.213 -22.400 5.908 1.00 51.28 190 GLU A N 1
ATOM 1519 C CA . GLU A 1 190 ? 16.309 -22.003 7.000 1.00 51.28 190 GLU A CA 1
ATOM 1520 C C . GLU A 1 190 ? 15.610 -20.632 6.839 1.00 51.28 190 GLU A C 1
ATOM 1522 O O . GLU A 1 190 ? 15.132 -20.055 7.815 1.00 51.28 190 GLU A O 1
ATOM 1527 N N . MET A 1 191 ? 15.492 -20.096 5.616 1.00 51.91 191 MET A N 1
ATOM 1528 C CA . MET A 1 191 ? 14.823 -18.806 5.389 1.00 51.91 191 MET A CA 1
ATOM 1529 C C . MET A 1 191 ? 13.405 -18.967 4.836 1.00 51.91 191 MET A C 1
ATOM 1531 O O . MET A 1 191 ? 13.208 -19.518 3.750 1.00 51.91 191 MET A O 1
ATOM 1535 N N . GLU A 1 192 ? 12.419 -18.418 5.553 1.00 62.09 192 GLU A N 1
ATOM 1536 C CA . GLU A 1 192 ? 11.059 -18.236 5.037 1.00 62.09 192 GLU A CA 1
ATOM 1537 C C . GLU A 1 192 ? 11.083 -17.267 3.847 1.00 62.09 192 GLU A C 1
ATOM 1539 O O . GLU A 1 192 ? 11.626 -16.163 3.935 1.00 62.09 192 GLU A O 1
ATOM 1544 N N . ARG A 1 193 ? 10.487 -17.669 2.719 1.00 74.38 193 ARG A N 1
ATOM 1545 C CA . ARG A 1 193 ? 10.384 -16.820 1.528 1.00 74.38 193 ARG A CA 1
ATOM 1546 C C . ARG A 1 193 ? 8.938 -16.429 1.293 1.00 74.38 193 ARG A C 1
ATOM 1548 O O . ARG A 1 193 ? 8.083 -17.284 1.076 1.00 74.38 193 ARG A O 1
ATOM 1555 N N . TYR A 1 194 ? 8.695 -15.128 1.287 1.00 87.81 194 TYR A N 1
ATOM 1556 C CA . TYR A 1 194 ? 7.395 -14.554 0.980 1.00 87.81 194 TYR A CA 1
ATOM 1557 C C . TYR A 1 194 ? 7.409 -13.966 -0.426 1.00 87.81 194 TYR A C 1
ATOM 1559 O O . TYR A 1 194 ? 8.396 -13.362 -0.843 1.00 87.81 194 TYR A O 1
ATOM 1567 N N . HIS A 1 195 ? 6.316 -14.160 -1.157 1.00 91.69 195 HIS A N 1
ATOM 1568 C CA . HIS A 1 195 ? 6.120 -13.586 -2.485 1.00 91.69 195 HIS A CA 1
ATOM 1569 C C . HIS A 1 195 ? 4.774 -12.880 -2.545 1.00 91.69 195 HIS A C 1
ATOM 1571 O O . HIS A 1 195 ? 3.774 -13.451 -2.112 1.00 91.69 195 HIS A O 1
ATOM 1577 N N . THR A 1 196 ? 4.756 -11.648 -3.049 1.00 94.44 196 THR A N 1
ATOM 1578 C CA . THR A 1 196 ? 3.538 -10.830 -3.108 1.00 94.44 196 THR A CA 1
ATOM 1579 C C . THR A 1 196 ? 2.932 -10.887 -4.504 1.00 94.44 196 THR A C 1
ATOM 1581 O O . THR A 1 196 ? 3.623 -10.639 -5.491 1.00 94.44 196 THR A O 1
ATOM 1584 N N . CYS A 1 197 ? 1.630 -11.150 -4.576 1.00 95.06 197 CYS A N 1
ATOM 1585 C CA . CYS A 1 197 ? 0.830 -11.085 -5.793 1.00 95.06 197 CYS A CA 1
ATOM 1586 C C . CYS A 1 197 ? -0.303 -10.059 -5.631 1.00 95.06 197 CYS A C 1
ATOM 1588 O O . CYS A 1 197 ? -0.805 -9.834 -4.529 1.00 95.06 197 CYS A O 1
ATOM 1590 N N . CYS A 1 198 ? -0.719 -9.435 -6.730 1.00 93.88 198 CYS A N 1
ATOM 1591 C CA . CYS A 1 198 ? -1.761 -8.410 -6.747 1.00 93.88 198 CYS A CA 1
ATOM 1592 C C . CYS A 1 198 ? -3.118 -9.021 -7.112 1.00 93.88 198 CYS A C 1
ATOM 1594 O O . CYS A 1 198 ? -3.206 -9.787 -8.069 1.00 93.88 198 CYS A O 1
ATOM 1596 N N . CYS A 1 199 ? -4.184 -8.672 -6.393 1.00 94.75 199 CYS A N 1
ATOM 1597 C CA . CYS A 1 199 ? -5.547 -9.019 -6.791 1.00 94.75 199 CYS A CA 1
ATOM 1598 C C . CYS A 1 199 ? -6.055 -7.992 -7.807 1.00 94.75 199 CYS A C 1
ATOM 1600 O O . CYS A 1 199 ? -6.139 -6.807 -7.497 1.00 94.75 199 CYS A O 1
ATOM 1602 N N . ILE A 1 200 ? -6.391 -8.455 -9.010 1.00 92.00 200 ILE A N 1
ATOM 1603 C CA . ILE A 1 200 ? -6.746 -7.609 -10.156 1.00 92.00 200 ILE A CA 1
ATOM 1604 C C . ILE A 1 200 ? -8.259 -7.461 -10.313 1.00 92.00 200 ILE A C 1
ATOM 1606 O O . ILE A 1 200 ? -8.738 -6.404 -10.715 1.00 92.00 200 ILE A O 1
ATOM 1610 N N . SER A 1 201 ? -9.027 -8.502 -10.006 1.00 92.56 201 SER A N 1
ATOM 1611 C CA . SER A 1 201 ? -10.488 -8.432 -9.997 1.00 92.56 201 SER A CA 1
ATOM 1612 C C . SER A 1 201 ? -11.096 -9.552 -9.161 1.00 92.56 201 SER A C 1
ATOM 1614 O O . SER A 1 201 ? -10.458 -10.571 -8.882 1.00 92.56 201 SER A O 1
ATOM 1616 N N . ILE A 1 202 ? -12.347 -9.340 -8.753 1.00 94.38 202 ILE A N 1
ATOM 1617 C CA . ILE A 1 202 ? -13.166 -10.312 -8.032 1.00 94.38 202 ILE A CA 1
ATOM 1618 C C . ILE A 1 202 ? -14.506 -10.407 -8.753 1.00 94.38 202 ILE A C 1
ATOM 1620 O O . ILE A 1 202 ? -15.194 -9.402 -8.933 1.00 94.38 202 ILE A O 1
ATOM 1624 N N . GLU A 1 203 ? -14.879 -11.615 -9.158 1.00 93.12 203 GLU A N 1
ATOM 1625 C CA . GLU A 1 203 ? -16.132 -11.885 -9.855 1.00 93.12 203 GLU A CA 1
ATOM 1626 C C . GLU A 1 203 ? -17.139 -12.528 -8.904 1.00 93.12 203 GLU A C 1
ATOM 1628 O O . GLU A 1 203 ? -17.008 -13.696 -8.530 1.00 93.12 203 GLU A O 1
ATOM 1633 N N . GLU A 1 204 ? -18.174 -11.771 -8.536 1.00 88.88 204 GLU A N 1
ATOM 1634 C CA . GLU A 1 204 ? -19.208 -12.201 -7.587 1.00 88.88 204 GLU A CA 1
ATOM 1635 C C . GLU A 1 204 ? -19.930 -13.477 -8.045 1.00 88.88 204 GLU A C 1
ATOM 1637 O O . GLU A 1 204 ? -19.934 -14.482 -7.335 1.00 88.88 204 GLU A O 1
ATOM 1642 N N . GLY A 1 205 ? -20.493 -13.467 -9.260 1.00 85.19 205 GLY A N 1
ATOM 1643 C CA . GLY A 1 205 ? -21.365 -14.543 -9.745 1.00 85.19 205 GLY A CA 1
ATOM 1644 C C . GLY A 1 205 ? -20.675 -15.900 -9.910 1.00 85.19 205 GLY A C 1
ATOM 1645 O O . GLY A 1 205 ? -21.325 -16.934 -9.769 1.00 85.19 205 GLY A O 1
ATOM 1646 N N . ALA A 1 206 ? -19.369 -15.904 -10.185 1.00 82.69 206 ALA A N 1
ATOM 1647 C CA . ALA A 1 206 ? -18.565 -17.120 -10.304 1.00 82.69 206 ALA A CA 1
ATOM 1648 C C . ALA A 1 206 ? -17.756 -17.433 -9.032 1.00 82.69 206 ALA A C 1
ATOM 1650 O O . ALA A 1 206 ? -17.135 -18.492 -8.959 1.00 82.69 206 ALA A O 1
ATOM 1651 N N . SER A 1 207 ? -17.754 -16.526 -8.047 1.00 90.38 207 SER A N 1
ATOM 1652 C CA . SER A 1 207 ? -16.890 -16.580 -6.862 1.00 90.38 207 SER A CA 1
ATOM 1653 C C . SER A 1 207 ? -15.421 -16.822 -7.220 1.00 90.38 207 SER A C 1
ATOM 1655 O O . SER A 1 207 ? -14.754 -17.698 -6.658 1.00 90.38 207 SER A O 1
ATOM 1657 N N . LYS A 1 208 ? -14.935 -16.054 -8.200 1.00 94.50 208 LYS A N 1
ATOM 1658 C CA . LYS A 1 208 ? -13.569 -16.139 -8.721 1.00 94.50 208 LYS A CA 1
ATOM 1659 C C . LYS A 1 208 ? -12.757 -14.911 -8.355 1.00 94.50 208 LYS A C 1
ATOM 1661 O O . LYS A 1 208 ? -13.294 -13.814 -8.202 1.00 94.50 208 LYS A O 1
ATOM 1666 N N . VAL A 1 209 ? -11.455 -15.117 -8.237 1.00 95.25 209 VAL A N 1
ATOM 1667 C CA . VAL A 1 209 ? -10.466 -14.078 -7.971 1.00 95.25 209 VAL A CA 1
ATOM 1668 C C . VAL A 1 209 ? -9.403 -14.150 -9.062 1.00 95.25 209 VAL A C 1
ATOM 1670 O O . VAL A 1 209 ? -8.922 -15.234 -9.391 1.00 95.25 209 VAL A O 1
ATOM 1673 N N . MET A 1 210 ? -9.045 -12.997 -9.624 1.00 94.50 210 MET A N 1
ATOM 1674 C CA . MET A 1 210 ? -7.983 -12.872 -10.620 1.00 94.50 210 MET A CA 1
ATOM 1675 C C . MET A 1 210 ? -6.728 -12.335 -9.946 1.00 94.50 210 MET A C 1
ATOM 1677 O O . MET A 1 210 ? -6.718 -11.196 -9.476 1.00 94.50 210 MET A O 1
ATOM 1681 N N . ILE A 1 211 ? -5.661 -13.129 -9.917 1.00 94.38 211 ILE A N 1
ATOM 1682 C CA . ILE A 1 211 ? -4.400 -12.756 -9.272 1.00 94.38 211 ILE A CA 1
ATOM 1683 C C . ILE A 1 211 ? -3.295 -12.558 -10.307 1.00 94.38 211 ILE A C 1
ATOM 1685 O O . ILE A 1 211 ? -3.093 -13.389 -11.186 1.00 94.38 211 ILE A O 1
ATOM 1689 N N . ARG A 1 212 ? -2.527 -11.478 -10.181 1.00 92.19 212 ARG A N 1
ATOM 1690 C CA . ARG A 1 212 ? -1.333 -11.209 -10.983 1.00 92.19 212 ARG A CA 1
ATOM 1691 C C . ARG A 1 212 ? -0.079 -11.404 -10.143 1.00 92.19 212 ARG A C 1
ATOM 1693 O O . ARG A 1 212 ? 0.124 -10.724 -9.137 1.00 92.19 212 ARG A O 1
ATOM 1700 N N . ASP A 1 213 ? 0.786 -12.300 -10.596 1.00 93.00 213 ASP A N 1
ATOM 1701 C CA . ASP A 1 213 ? 2.125 -12.473 -10.045 1.00 93.00 213 ASP A CA 1
ATOM 1702 C C . ASP A 1 213 ? 3.121 -11.576 -10.818 1.00 93.00 213 ASP A C 1
ATOM 1704 O O . ASP A 1 213 ? 3.377 -11.826 -11.997 1.00 93.00 213 ASP A O 1
ATOM 1708 N N . PRO A 1 214 ? 3.729 -10.552 -10.187 1.00 90.88 214 PRO A N 1
ATOM 1709 C CA . PRO A 1 214 ? 4.642 -9.638 -10.873 1.00 90.88 214 PRO A CA 1
ATOM 1710 C C . PRO A 1 214 ? 5.932 -10.307 -11.387 1.00 90.88 214 PRO A C 1
ATOM 1712 O O . PRO A 1 214 ? 6.651 -9.704 -12.177 1.00 90.88 214 PRO A O 1
ATOM 1715 N N . TYR A 1 215 ? 6.250 -11.537 -10.980 1.00 87.12 215 TYR A N 1
ATOM 1716 C CA . TYR A 1 215 ? 7.448 -12.260 -11.409 1.00 87.12 215 TYR A CA 1
ATOM 1717 C C . TYR A 1 215 ? 7.254 -13.040 -12.718 1.00 87.12 215 TYR A C 1
ATOM 1719 O O . TYR A 1 215 ? 8.211 -13.264 -13.466 1.00 87.12 215 TYR A O 1
ATOM 1727 N N . VAL A 1 216 ? 6.024 -13.456 -13.033 1.00 85.06 216 VAL A N 1
ATOM 1728 C CA . VAL A 1 216 ? 5.726 -14.240 -14.244 1.00 85.06 216 VAL A CA 1
ATOM 1729 C C . VAL A 1 216 ? 5.302 -13.339 -15.402 1.00 85.06 216 VAL A C 1
ATOM 1731 O O . VAL A 1 216 ? 4.742 -12.263 -15.200 1.00 85.06 216 VAL A O 1
ATOM 1734 N N . ILE A 1 217 ? 5.576 -13.779 -16.634 1.00 77.50 217 ILE A N 1
ATOM 1735 C CA . ILE A 1 217 ? 5.168 -13.066 -17.862 1.00 77.50 217 ILE A CA 1
ATOM 1736 C C . ILE A 1 217 ? 3.699 -13.349 -18.205 1.00 77.50 217 ILE A C 1
ATOM 1738 O O . ILE A 1 217 ? 3.064 -12.541 -18.872 1.00 77.50 217 ILE A O 1
ATOM 1742 N N . SER A 1 218 ? 3.162 -14.488 -17.757 1.00 78.69 218 SER A N 1
ATOM 1743 C CA . SER A 1 218 ? 1.778 -14.870 -18.028 1.00 78.69 218 SER A CA 1
ATOM 1744 C C . SER A 1 218 ? 0.785 -13.847 -17.482 1.00 78.69 218 SER A C 1
ATOM 1746 O O . SER A 1 218 ? 1.077 -13.114 -16.535 1.00 78.69 218 SER A O 1
ATOM 1748 N N . ASP A 1 219 ? -0.415 -13.859 -18.053 1.00 76.38 219 ASP A N 1
ATOM 1749 C CA . ASP A 1 219 ? -1.551 -13.082 -17.568 1.00 76.38 219 ASP A CA 1
ATOM 1750 C C . ASP A 1 219 ? -1.950 -13.446 -16.129 1.00 76.38 219 ASP A C 1
ATOM 1752 O O . ASP A 1 219 ? -1.284 -14.212 -15.425 1.00 76.38 219 ASP A O 1
ATOM 1756 N N . CYS A 1 220 ? -3.050 -12.853 -15.674 1.00 85.00 220 CYS A N 1
ATOM 1757 C CA . CYS A 1 220 ? -3.645 -13.148 -14.385 1.00 85.00 220 CYS A CA 1
ATOM 1758 C C . CYS A 1 220 ? -4.042 -14.629 -14.279 1.00 85.00 220 CYS A C 1
ATOM 1760 O O . CYS A 1 220 ? -4.617 -15.204 -15.204 1.00 85.00 220 CYS A O 1
ATOM 1762 N N . HIS A 1 221 ? -3.769 -15.226 -13.125 1.00 89.69 221 HIS A N 1
ATOM 1763 C CA . HIS A 1 221 ? -4.264 -16.537 -12.744 1.00 89.69 221 HIS A CA 1
ATOM 1764 C C . HIS A 1 221 ? -5.701 -16.387 -12.237 1.00 89.69 221 HIS A C 1
ATOM 1766 O O . HIS A 1 221 ? -5.947 -15.728 -11.225 1.00 89.69 221 HIS A O 1
ATOM 1772 N N . GLU A 1 222 ? -6.646 -16.962 -12.976 1.00 93.94 222 GLU A N 1
ATOM 1773 C CA . GLU A 1 222 ? -8.031 -17.109 -12.539 1.00 93.94 222 GLU A CA 1
ATOM 1774 C C . GLU A 1 222 ? -8.142 -18.305 -11.598 1.00 93.94 222 GLU A C 1
ATOM 1776 O O . GLU A 1 222 ? -7.726 -19.407 -11.954 1.00 93.94 222 GLU A O 1
ATOM 1781 N N . MET A 1 223 ? -8.744 -18.106 -10.429 1.00 94.94 223 MET A N 1
ATOM 1782 C CA . MET A 1 223 ? -8.989 -19.184 -9.475 1.00 94.94 223 MET A CA 1
ATOM 1783 C C . MET A 1 223 ? -10.316 -19.005 -8.746 1.00 94.94 223 MET A C 1
ATOM 1785 O O . MET A 1 223 ? -10.826 -17.895 -8.586 1.00 94.94 223 MET A O 1
ATOM 1789 N N . THR A 1 224 ? -10.884 -20.110 -8.280 1.00 95.44 224 THR A N 1
ATOM 1790 C CA . THR A 1 224 ? -12.028 -20.093 -7.366 1.00 95.44 224 THR A CA 1
ATOM 1791 C C . THR A 1 224 ? -11.618 -19.537 -6.003 1.00 95.44 224 THR A C 1
ATOM 1793 O O . THR A 1 224 ? -10.464 -19.640 -5.582 1.00 95.44 224 THR A O 1
ATOM 1796 N N . PHE A 1 225 ? -12.578 -19.002 -5.250 1.00 93.62 225 PHE A N 1
ATOM 1797 C CA . PHE A 1 225 ? -12.321 -18.535 -3.887 1.00 93.62 225 PHE A CA 1
ATOM 1798 C C . PHE A 1 225 ? -11.743 -19.631 -2.970 1.00 93.62 225 PHE A C 1
ATOM 1800 O O . PHE A 1 225 ? -10.887 -19.354 -2.132 1.00 93.62 225 PHE A O 1
ATOM 1807 N N . SER A 1 226 ? -12.162 -20.890 -3.145 1.00 91.88 226 SER A N 1
ATOM 1808 C CA . SER A 1 226 ? -11.612 -21.998 -2.357 1.00 91.88 226 SER A CA 1
ATOM 1809 C C . SER A 1 226 ? -10.148 -22.284 -2.695 1.00 91.88 226 SER A C 1
ATOM 1811 O O . SER A 1 226 ? -9.384 -22.610 -1.792 1.00 91.88 226 SER A O 1
ATOM 1813 N N . GLU A 1 227 ? -9.755 -22.195 -3.967 1.00 93.88 227 GLU A N 1
ATOM 1814 C CA . GLU A 1 227 ? -8.352 -22.338 -4.377 1.00 93.88 227 GLU A CA 1
ATOM 1815 C C . GLU A 1 227 ? -7.514 -21.195 -3.801 1.00 93.88 227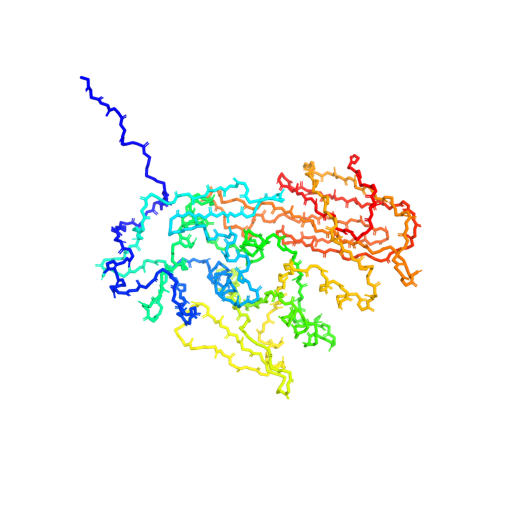 GLU A C 1
ATOM 1817 O O . GLU A 1 227 ? -6.490 -21.455 -3.175 1.00 93.88 227 GLU A O 1
ATOM 1822 N N . PHE A 1 228 ? -8.015 -19.959 -3.884 1.00 94.19 228 PHE A N 1
ATOM 1823 C CA . PHE A 1 228 ? -7.369 -18.778 -3.313 1.00 94.19 228 PHE A CA 1
ATOM 1824 C C . PHE A 1 228 ? -7.044 -18.936 -1.819 1.00 94.19 228 PHE A C 1
ATOM 1826 O O . PHE A 1 228 ? -5.904 -18.732 -1.402 1.00 94.19 228 PHE A O 1
ATOM 1833 N N . VAL A 1 229 ? -8.024 -19.332 -0.998 1.00 92.50 229 VAL A N 1
ATOM 1834 C CA . VAL A 1 229 ? -7.819 -19.491 0.455 1.00 92.50 229 VAL A CA 1
ATOM 1835 C C . VAL A 1 229 ? -6.803 -20.595 0.775 1.00 92.50 229 VAL A C 1
ATOM 1837 O O . VAL A 1 229 ? -6.085 -20.495 1.768 1.00 92.50 229 VAL A O 1
ATOM 1840 N N . ASN A 1 230 ? -6.727 -21.632 -0.062 1.00 90.75 230 ASN A N 1
ATOM 1841 C CA . ASN A 1 230 ? -5.796 -22.742 0.126 1.00 90.75 230 ASN A CA 1
ATOM 1842 C C . ASN A 1 230 ? -4.369 -22.409 -0.340 1.00 90.75 230 ASN A C 1
ATOM 1844 O O . ASN A 1 230 ? -3.407 -22.894 0.255 1.00 90.75 230 ASN A O 1
ATOM 1848 N N . GLU A 1 231 ? -4.225 -21.611 -1.398 1.00 91.25 231 GLU A N 1
ATOM 1849 C CA . GLU A 1 231 ? -2.932 -21.285 -2.006 1.00 91.25 231 GLU A CA 1
ATOM 1850 C C . GLU A 1 231 ? -2.176 -20.196 -1.234 1.00 91.25 231 GLU A C 1
ATOM 1852 O O . GLU A 1 231 ? -0.962 -20.293 -1.033 1.00 91.25 231 GLU A O 1
ATOM 1857 N N . TYR A 1 232 ? -2.881 -19.162 -0.769 1.00 93.25 232 TYR A N 1
ATOM 1858 C CA . TYR A 1 232 ? -2.245 -17.999 -0.158 1.00 93.25 232 TYR A CA 1
ATOM 1859 C C . TYR A 1 232 ? -2.204 -18.081 1.367 1.00 93.25 232 TYR A C 1
ATOM 1861 O O . TYR A 1 232 ? -3.126 -18.527 2.043 1.00 93.25 232 TYR A O 1
ATOM 1869 N N . HIS A 1 233 ? -1.110 -17.584 1.938 1.00 92.19 233 HIS A N 1
ATOM 1870 C CA . HIS A 1 233 ? -0.905 -17.550 3.382 1.00 92.19 233 HIS A CA 1
ATOM 1871 C C . HIS A 1 233 ? -1.663 -16.391 4.045 1.00 92.19 233 HIS A C 1
ATOM 1873 O O . HIS A 1 233 ? -2.205 -16.527 5.149 1.00 92.19 233 HIS A O 1
ATOM 1879 N N . ARG A 1 234 ? -1.678 -15.231 3.380 1.00 92.75 234 ARG A N 1
ATOM 1880 C CA . ARG A 1 234 ? -2.184 -13.968 3.923 1.00 92.75 234 ARG A CA 1
ATOM 1881 C C . ARG A 1 234 ? -2.754 -13.087 2.816 1.00 92.75 234 ARG A C 1
ATOM 1883 O O . ARG A 1 234 ? -2.235 -13.091 1.702 1.00 92.75 234 ARG A O 1
ATOM 1890 N N . LEU A 1 235 ? -3.781 -12.324 3.162 1.00 94.56 235 LEU A N 1
ATOM 1891 C CA . LEU A 1 235 ? -4.359 -11.243 2.376 1.00 94.56 235 LEU A CA 1
ATOM 1892 C C . LEU A 1 235 ? -4.083 -9.920 3.096 1.00 94.56 235 LEU A C 1
ATOM 1894 O O . LEU A 1 235 ? -4.401 -9.802 4.280 1.00 94.56 235 LEU A O 1
ATOM 1898 N N . ASP A 1 236 ? -3.539 -8.939 2.381 1.00 94.62 236 ASP A N 1
ATOM 1899 C CA . ASP A 1 236 ? -3.424 -7.560 2.856 1.00 94.62 236 ASP A CA 1
ATOM 1900 C C . ASP A 1 236 ? -4.361 -6.681 2.017 1.00 94.62 236 ASP A C 1
ATOM 1902 O O . ASP A 1 236 ? -4.421 -6.804 0.791 1.00 94.62 236 ASP A O 1
ATOM 1906 N N . ILE A 1 237 ? -5.104 -5.801 2.682 1.00 93.81 237 ILE A N 1
ATOM 1907 C CA . ILE A 1 237 ? -6.069 -4.888 2.067 1.00 93.81 237 ILE A CA 1
ATOM 1908 C C . ILE A 1 237 ? -5.655 -3.462 2.418 1.00 93.81 237 ILE A C 1
ATOM 1910 O O . ILE A 1 237 ? -5.442 -3.142 3.584 1.00 93.81 237 ILE A O 1
ATOM 1914 N N . CYS A 1 238 ? -5.534 -2.600 1.412 1.00 94.56 238 CYS A N 1
ATOM 1915 C CA . CYS A 1 238 ? -5.284 -1.176 1.590 1.00 94.56 238 CYS A CA 1
ATOM 1916 C C . CYS A 1 238 ? -6.568 -0.386 1.357 1.00 94.56 238 CYS A C 1
ATOM 1918 O O . CYS A 1 238 ? -7.057 -0.302 0.227 1.00 94.56 238 CYS A O 1
ATOM 1920 N N . HIS A 1 239 ? -7.090 0.209 2.427 1.00 91.69 239 HIS A N 1
ATOM 1921 C CA . HIS A 1 239 ? -8.267 1.065 2.409 1.00 91.69 239 HIS A CA 1
ATOM 1922 C C . HIS A 1 239 ? -7.840 2.523 2.233 1.00 91.69 239 HIS A C 1
ATOM 1924 O O . HIS A 1 239 ? -7.457 3.197 3.190 1.00 91.69 239 HIS A O 1
ATOM 1930 N N . SER A 1 240 ? -7.911 3.015 0.997 1.00 86.75 240 SER A N 1
ATOM 1931 C CA . SER A 1 240 ? -7.763 4.441 0.671 1.00 86.75 240 SER A CA 1
ATOM 1932 C C . SER A 1 240 ? -9.006 5.251 1.066 1.00 86.75 240 SER A C 1
ATOM 1934 O O . SER A 1 240 ? -8.907 6.445 1.345 1.00 86.75 240 SER A O 1
ATOM 1936 N N . ASN A 1 241 ? -10.165 4.586 1.134 1.00 84.12 241 ASN A N 1
ATOM 1937 C CA . ASN A 1 241 ? -11.409 5.108 1.680 1.00 84.12 241 ASN A CA 1
ATOM 1938 C C . ASN A 1 241 ? -11.794 4.332 2.947 1.00 84.12 241 ASN A C 1
ATOM 1940 O O . ASN A 1 241 ? -12.149 3.153 2.891 1.00 84.12 241 ASN A O 1
ATOM 1944 N N . LEU A 1 242 ? -11.763 5.011 4.091 1.00 84.19 242 LEU A N 1
ATOM 1945 C CA . LEU A 1 242 ? -12.119 4.421 5.378 1.00 84.19 242 LEU A CA 1
ATOM 1946 C C . LEU A 1 242 ? -13.624 4.202 5.564 1.00 84.19 242 LEU A C 1
ATOM 1948 O O . LEU A 1 242 ? -14.016 3.578 6.539 1.00 84.19 242 LEU A O 1
ATOM 1952 N N . ASP A 1 243 ? -14.496 4.625 4.648 1.00 78.94 243 ASP A N 1
ATOM 1953 C CA . ASP A 1 243 ? -15.910 4.218 4.707 1.00 78.94 243 ASP A CA 1
ATOM 1954 C C . ASP A 1 243 ? -16.093 2.699 4.545 1.00 78.94 243 ASP A C 1
ATOM 1956 O O . ASP A 1 243 ? -17.075 2.139 5.037 1.00 78.94 243 ASP A O 1
ATOM 1960 N N . ASN A 1 244 ? -15.082 2.012 3.999 1.00 72.88 244 ASN A N 1
ATOM 1961 C CA . ASN A 1 244 ? -14.989 0.547 3.956 1.00 72.88 244 ASN A CA 1
ATOM 1962 C C . ASN A 1 244 ? -14.917 -0.081 5.357 1.00 72.88 244 ASN A C 1
ATOM 1964 O O . ASN A 1 244 ? -15.208 -1.261 5.529 1.00 72.88 244 ASN A O 1
ATOM 1968 N N . PHE A 1 245 ? -14.601 0.718 6.377 1.00 69.75 245 PHE A N 1
ATOM 1969 C CA . PHE A 1 245 ? -14.584 0.308 7.775 1.00 69.75 245 PHE A CA 1
ATOM 1970 C C . PHE A 1 245 ? -15.975 -0.103 8.302 1.00 69.75 245 PHE A C 1
ATOM 1972 O O . PHE A 1 245 ? -16.054 -0.923 9.216 1.00 69.75 245 PHE A O 1
ATOM 1979 N N . LYS A 1 246 ? -17.084 0.387 7.711 1.00 63.97 246 LYS A N 1
ATOM 1980 C CA . LYS A 1 246 ? -18.451 -0.055 8.081 1.00 63.97 246 LYS A CA 1
ATOM 1981 C C . LYS A 1 246 ? -18.621 -1.556 7.883 1.00 63.97 246 LYS A C 1
ATOM 1983 O O . LYS A 1 246 ? -19.134 -2.254 8.757 1.00 63.97 246 LYS A O 1
ATOM 1988 N N . GLU A 1 247 ? -18.132 -2.047 6.750 1.00 62.53 247 GLU A N 1
ATOM 1989 C CA . GLU A 1 247 ? -18.192 -3.461 6.379 1.00 62.53 247 GLU A CA 1
ATOM 1990 C C . GLU A 1 247 ? -17.284 -4.315 7.267 1.00 62.53 247 GLU A C 1
ATOM 1992 O O . GLU A 1 247 ? -17.639 -5.440 7.624 1.00 62.53 247 GLU A O 1
ATOM 1997 N N . PHE A 1 248 ? -16.155 -3.751 7.703 1.00 59.09 248 PHE A N 1
ATOM 1998 C CA . PHE A 1 248 ? -15.211 -4.417 8.597 1.00 59.09 248 PHE A CA 1
ATOM 1999 C C . PHE A 1 248 ? -15.816 -4.751 9.971 1.00 59.09 248 PHE A C 1
ATOM 2001 O O . PHE A 1 248 ? -15.512 -5.797 10.542 1.00 59.09 248 PHE A O 1
ATOM 2008 N N . GLN A 1 249 ? -16.711 -3.904 10.492 1.00 65.62 249 GLN A N 1
ATOM 2009 C CA . GLN A 1 249 ? -17.379 -4.117 11.785 1.00 65.62 249 GLN A CA 1
ATOM 2010 C C . GLN A 1 249 ? -18.861 -4.516 11.675 1.00 65.62 249 GLN A C 1
ATOM 2012 O O . GLN A 1 249 ? -19.495 -4.781 12.696 1.00 65.62 249 GLN A O 1
ATOM 2017 N N . ARG A 1 250 ? -19.422 -4.587 10.456 1.00 64.69 250 ARG A N 1
ATOM 2018 C CA . ARG A 1 250 ? -20.860 -4.799 10.186 1.00 64.69 250 ARG A CA 1
ATOM 2019 C C . ARG A 1 250 ? -21.769 -3.827 10.955 1.00 64.69 250 ARG A C 1
ATOM 2021 O O . ARG A 1 250 ? -22.832 -4.223 11.434 1.00 64.69 250 ARG A O 1
ATOM 2028 N N . LYS A 1 251 ? -21.344 -2.569 11.095 1.00 65.50 251 LYS A N 1
ATOM 2029 C CA . LYS A 1 251 ? -22.076 -1.533 11.841 1.00 65.50 251 LYS A CA 1
ATOM 2030 C C . LYS A 1 251 ? -22.172 -0.218 11.079 1.00 65.50 251 LYS A C 1
ATOM 2032 O O . LYS A 1 251 ? -21.331 0.104 10.237 1.00 65.50 251 LYS A O 1
ATOM 2037 N N . ASN A 1 252 ? -23.211 0.553 11.393 1.00 67.50 252 ASN A N 1
ATOM 2038 C CA . ASN A 1 252 ? -23.460 1.845 10.774 1.00 67.50 252 ASN A CA 1
ATOM 2039 C C . ASN A 1 252 ? -22.596 2.919 11.429 1.00 67.50 252 ASN A C 1
ATOM 2041 O O . ASN A 1 252 ? -22.955 3.502 12.441 1.00 67.50 252 ASN A O 1
ATOM 2045 N N . ILE A 1 253 ? -21.470 3.236 10.803 1.00 72.44 253 ILE A N 1
ATOM 2046 C CA . ILE A 1 253 ? -20.663 4.380 11.236 1.00 72.44 253 ILE A CA 1
ATOM 2047 C C . ILE A 1 253 ? -21.358 5.681 10.813 1.00 72.44 253 ILE A C 1
ATOM 2049 O O . ILE A 1 253 ? -21.981 5.742 9.743 1.00 72.44 253 ILE A O 1
ATOM 2053 N N . SER A 1 254 ? -21.221 6.734 11.615 1.00 73.56 254 SER A N 1
ATOM 2054 C CA . SER A 1 254 ? -21.723 8.067 11.270 1.00 73.56 254 SER A CA 1
ATOM 2055 C C . SER A 1 254 ? -21.302 8.509 9.852 1.00 73.56 254 SER A C 1
ATOM 2057 O O . SER A 1 254 ? -20.175 8.239 9.418 1.00 73.56 254 SER A O 1
ATOM 2059 N N . PRO A 1 255 ? -22.174 9.195 9.092 1.00 72.69 255 PRO A N 1
ATOM 2060 C CA . PRO A 1 255 ? -21.781 9.893 7.878 1.00 72.69 255 PRO A CA 1
ATOM 2061 C C . PRO A 1 255 ? -20.883 11.088 8.233 1.00 72.69 255 PRO A C 1
ATOM 2063 O O . PRO A 1 255 ? -20.931 11.617 9.341 1.00 72.69 255 PRO A O 1
ATOM 2066 N N . GLY A 1 256 ? -20.070 11.541 7.281 1.00 78.44 256 GLY A N 1
ATOM 2067 C CA . GLY A 1 256 ? -19.174 12.688 7.464 1.00 78.44 256 GLY A CA 1
ATOM 2068 C C . GLY A 1 256 ? -17.767 12.401 6.968 1.00 78.44 256 GLY A C 1
ATOM 2069 O O . GLY A 1 256 ? -17.507 11.332 6.427 1.00 78.44 256 GLY A O 1
ATOM 2070 N N . GLU A 1 257 ? -16.850 13.345 7.137 1.00 86.38 257 GLU A N 1
ATOM 2071 C CA . GLU A 1 257 ? -15.438 13.133 6.816 1.00 86.38 257 GLU A CA 1
ATOM 2072 C C . GLU A 1 257 ? -14.728 12.424 7.971 1.00 86.38 257 GLU A C 1
ATOM 2074 O O . GLU A 1 257 ? -15.064 12.610 9.141 1.00 86.38 257 GLU A O 1
ATOM 2079 N N . TRP A 1 258 ? -13.753 11.580 7.640 1.00 88.94 258 TRP A N 1
ATOM 2080 C CA . TRP A 1 258 ? -12.864 11.014 8.648 1.00 88.94 258 TRP A CA 1
ATOM 2081 C C . TRP A 1 258 ? -11.918 12.102 9.145 1.00 88.94 258 TRP A C 1
ATOM 2083 O O . TRP A 1 258 ? -11.205 12.716 8.355 1.00 88.94 258 TRP A O 1
ATOM 2093 N N . GLN A 1 259 ? -11.910 12.327 10.454 1.00 90.06 259 GLN A N 1
ATOM 2094 C CA . GLN A 1 259 ? -10.874 13.106 11.112 1.00 90.06 259 GLN A CA 1
ATOM 2095 C C . GLN A 1 259 ? -9.697 12.193 11.422 1.00 90.06 259 GLN A C 1
ATOM 2097 O O . GLN A 1 259 ? -9.892 11.033 11.781 1.00 90.06 259 GLN A O 1
ATOM 2102 N N . GLU A 1 260 ? -8.489 12.729 11.306 1.00 92.94 260 GLU A N 1
ATOM 2103 C CA . GLU A 1 260 ? -7.250 12.002 11.538 1.00 92.94 260 GLU A CA 1
ATOM 2104 C C . GLU A 1 260 ? -6.383 12.762 12.542 1.00 92.94 260 GLU A C 1
ATOM 2106 O O . GLU A 1 260 ? -6.126 13.956 12.386 1.00 92.94 260 GLU A O 1
ATOM 2111 N N . ASN A 1 261 ? -5.907 12.051 13.562 1.00 94.25 261 ASN A N 1
ATOM 2112 C CA . ASN A 1 261 ? -4.867 12.525 14.465 1.00 94.25 261 ASN A CA 1
ATOM 2113 C C . ASN A 1 261 ? -3.627 11.658 14.285 1.00 94.25 261 ASN A C 1
ATOM 2115 O O . ASN A 1 261 ? -3.699 10.445 14.467 1.00 94.25 261 ASN A O 1
ATOM 2119 N N . ILE A 1 262 ? -2.493 12.279 13.972 1.00 94.88 26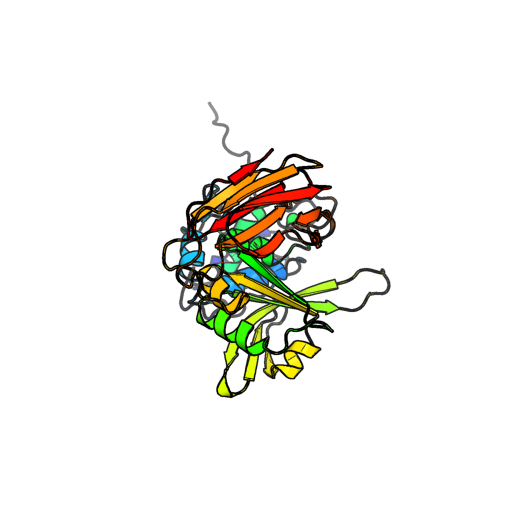2 ILE A N 1
ATOM 2120 C CA . ILE A 1 262 ? -1.212 11.590 13.799 1.00 94.88 262 ILE A CA 1
ATOM 2121 C C . ILE A 1 262 ? -0.309 11.969 14.959 1.00 94.88 262 ILE A C 1
ATOM 2123 O O . ILE A 1 262 ? -0.030 13.145 15.194 1.00 94.88 262 ILE A O 1
ATOM 2127 N N . ILE A 1 263 ? 0.125 10.967 15.713 1.00 95.50 263 ILE A N 1
ATOM 2128 C CA . ILE A 1 263 ? 0.822 11.155 16.979 1.00 95.50 263 ILE A CA 1
ATOM 2129 C C . ILE A 1 263 ? 2.101 10.329 16.951 1.00 95.50 263 ILE A C 1
ATOM 2131 O O . ILE A 1 263 ? 2.069 9.100 16.895 1.00 95.50 263 ILE A O 1
ATOM 2135 N N . LYS A 1 264 ? 3.247 11.007 17.014 1.00 94.94 264 LYS A N 1
ATOM 2136 C CA . LYS A 1 264 ? 4.550 10.344 17.102 1.00 94.94 264 LYS A CA 1
ATOM 2137 C C . LYS A 1 264 ? 4.731 9.720 18.485 1.00 94.94 264 LYS A C 1
ATOM 2139 O O . LYS A 1 264 ? 4.546 10.395 19.498 1.00 94.94 264 LYS A O 1
ATOM 2144 N N . LEU A 1 265 ? 5.113 8.447 18.521 1.00 95.19 265 LEU A N 1
ATOM 2145 C CA . LEU A 1 265 ? 5.378 7.715 19.755 1.00 95.19 265 LEU A CA 1
ATOM 2146 C C . LEU A 1 265 ? 6.837 7.928 20.190 1.00 95.19 265 LEU A C 1
ATOM 2148 O O . LEU A 1 265 ? 7.739 8.113 19.369 1.00 95.19 265 LEU A O 1
ATOM 2152 N N . LYS A 1 266 ? 7.073 7.924 21.503 1.00 94.56 266 LYS A N 1
ATOM 2153 C CA . LYS A 1 266 ? 8.417 7.884 22.097 1.00 94.56 266 LYS A CA 1
ATOM 2154 C C . LYS A 1 266 ? 8.916 6.444 22.088 1.00 94.56 266 LYS A C 1
ATOM 2156 O O . LYS A 1 266 ? 8.106 5.535 22.153 1.00 94.56 266 LYS A O 1
ATOM 2161 N N . GLU A 1 267 ? 10.225 6.224 22.072 1.00 95.56 267 GLU A N 1
ATOM 2162 C CA . GLU A 1 267 ? 10.771 4.869 22.213 1.00 95.56 267 GLU A CA 1
ATOM 2163 C C . GLU A 1 267 ? 10.403 4.257 23.582 1.00 95.56 267 GLU A C 1
ATOM 2165 O O . GLU A 1 267 ? 10.453 4.932 24.615 1.00 95.56 267 GLU A O 1
ATOM 2170 N N . GLY A 1 268 ? 10.049 2.969 23.598 1.00 95.25 268 GLY A N 1
ATOM 2171 C CA . GLY A 1 268 ? 9.676 2.239 24.810 1.00 95.25 268 GLY A CA 1
ATOM 2172 C C . GLY A 1 268 ? 8.171 2.248 25.082 1.00 95.25 268 GLY A C 1
ATOM 2173 O O . GLY A 1 268 ? 7.408 1.629 24.337 1.00 95.25 268 GLY A O 1
ATOM 2174 N N . LYS A 1 269 ? 7.738 2.881 26.182 1.00 96.56 269 LYS A N 1
ATOM 2175 C CA . LYS A 1 269 ? 6.336 2.867 26.635 1.00 96.56 269 LYS A CA 1
ATOM 2176 C C . LYS A 1 269 ? 5.629 4.187 26.330 1.00 96.56 269 LYS A C 1
ATOM 2178 O O . LYS A 1 269 ? 6.139 5.252 26.665 1.00 96.56 269 LYS A O 1
ATOM 2183 N N . ASN A 1 270 ? 4.414 4.084 25.801 1.00 97.31 270 ASN A N 1
ATOM 2184 C CA . ASN A 1 270 ? 3.510 5.200 25.541 1.00 97.31 270 ASN A CA 1
ATOM 2185 C C . ASN A 1 270 ? 2.104 4.877 26.049 1.00 97.31 270 ASN A C 1
ATOM 2187 O O . ASN A 1 270 ? 1.708 3.709 26.087 1.00 97.31 270 ASN A O 1
ATOM 2191 N N . GLU A 1 271 ? 1.345 5.910 26.396 1.00 97.25 271 GLU A N 1
ATOM 2192 C CA . GLU A 1 271 ? -0.060 5.795 26.772 1.00 97.25 271 GLU A CA 1
ATOM 2193 C C . GLU A 1 271 ? -0.877 6.852 26.033 1.00 97.25 271 GLU A C 1
ATOM 2195 O O . GLU A 1 271 ? -0.634 8.048 26.160 1.00 97.25 271 GLU A O 1
ATOM 2200 N N . LEU A 1 272 ? -1.834 6.400 25.232 1.00 97.50 272 LEU A N 1
ATOM 2201 C CA . LEU A 1 272 ? -2.740 7.237 24.466 1.00 97.50 272 LEU A CA 1
ATOM 2202 C C . LEU A 1 272 ? -4.105 7.228 25.141 1.00 97.50 272 LEU A C 1
ATOM 2204 O O . LEU A 1 272 ? -4.713 6.170 25.282 1.00 97.50 272 LEU A O 1
ATOM 2208 N N . SER A 1 273 ? -4.597 8.399 25.522 1.00 96.50 273 SER A N 1
ATOM 2209 C CA . SER A 1 273 ? -5.952 8.571 26.036 1.00 96.50 273 SER A CA 1
ATOM 2210 C C . SER A 1 273 ? -6.862 9.187 24.981 1.00 96.50 273 SER A C 1
ATOM 2212 O O . SER A 1 273 ? -6.476 10.155 24.321 1.00 96.50 273 SER A O 1
ATOM 2214 N N . ILE A 1 274 ? -8.076 8.653 24.864 1.00 96.44 274 ILE A N 1
ATOM 2215 C CA . ILE A 1 274 ? -9.139 9.169 24.000 1.00 96.44 274 ILE A CA 1
ATOM 2216 C C . ILE A 1 274 ? -10.421 9.373 24.812 1.00 96.44 274 ILE A C 1
ATOM 2218 O O . ILE A 1 274 ? -10.840 8.488 25.564 1.00 96.44 274 ILE A O 1
ATOM 2222 N N . GLU A 1 275 ? -11.031 10.548 24.667 1.00 96.25 275 GLU A N 1
ATOM 2223 C CA . GLU A 1 275 ? -12.301 10.899 25.308 1.00 96.25 275 GLU A CA 1
ATOM 2224 C C . GLU A 1 275 ? -13.447 10.803 24.292 1.00 96.25 275 GLU A C 1
ATOM 2226 O O . GLU A 1 275 ? -13.569 11.613 23.370 1.00 96.25 275 GLU A O 1
ATOM 2231 N N . LEU A 1 276 ? -14.303 9.796 24.460 1.00 94.94 276 LEU A N 1
ATOM 2232 C CA . LEU A 1 276 ? -15.424 9.509 23.569 1.00 94.94 276 LEU A CA 1
ATOM 2233 C C . LEU A 1 276 ? -16.694 10.178 24.098 1.00 94.94 276 LEU A C 1
ATOM 2235 O O . LEU A 1 276 ? -17.330 9.692 25.036 1.00 94.94 276 LEU A O 1
ATOM 2239 N N . THR A 1 277 ? -17.052 11.313 23.500 1.00 93.25 277 THR A N 1
ATOM 2240 C CA . THR A 1 277 ? -18.099 12.223 23.997 1.00 93.25 277 THR A CA 1
ATOM 2241 C C . THR A 1 277 ? -19.464 12.046 23.329 1.00 93.25 277 THR A C 1
ATOM 2243 O O . THR A 1 277 ? -20.473 12.479 23.878 1.00 93.25 277 THR A O 1
ATOM 2246 N N . GLU A 1 278 ? -19.537 11.387 22.173 1.00 91.00 278 GLU A N 1
ATOM 2247 C CA . GLU A 1 278 ? -20.747 11.245 21.349 1.00 91.00 278 GLU A CA 1
ATOM 2248 C C . GLU A 1 278 ? -20.744 9.894 20.629 1.00 91.00 278 GLU A C 1
ATOM 2250 O O . GLU A 1 278 ? -19.702 9.485 20.114 1.00 91.00 278 GLU A O 1
ATOM 2255 N N . THR A 1 279 ? -21.885 9.204 20.593 1.00 89.25 279 THR A N 1
ATOM 2256 C CA . THR A 1 279 ? -22.059 7.952 19.841 1.00 89.25 279 THR A CA 1
ATOM 2257 C C . THR A 1 279 ? -22.207 8.202 18.342 1.00 89.25 279 THR A C 1
ATOM 2259 O O . THR A 1 279 ? -22.455 9.324 17.896 1.00 89.25 279 THR A O 1
ATOM 2262 N N . ASP A 1 280 ? -22.104 7.132 17.563 1.00 85.75 280 ASP A N 1
ATOM 2263 C CA . ASP A 1 280 ? -22.551 7.105 16.183 1.00 85.75 280 ASP A CA 1
ATOM 2264 C C . ASP A 1 280 ? -24.069 7.291 16.062 1.00 85.75 280 ASP A C 1
ATOM 2266 O O . ASP A 1 280 ? -24.812 7.229 17.047 1.00 85.75 280 ASP A O 1
ATOM 2270 N N . ASP A 1 281 ? -24.523 7.530 14.831 1.00 80.88 281 ASP A N 1
ATOM 2271 C CA . ASP A 1 281 ? -25.921 7.826 14.500 1.00 80.88 281 ASP A CA 1
ATOM 2272 C C . ASP A 1 281 ? -26.909 6.704 14.869 1.00 80.88 281 ASP A C 1
ATOM 2274 O O . ASP A 1 281 ? -28.089 6.976 15.093 1.00 80.88 281 ASP A O 1
ATOM 2278 N N . ASP A 1 282 ? -26.452 5.450 14.938 1.00 81.12 282 ASP A N 1
ATOM 2279 C CA . ASP A 1 282 ? -27.269 4.311 15.376 1.00 81.12 282 ASP A CA 1
ATOM 2280 C C . ASP A 1 282 ? -27.393 4.205 16.909 1.00 81.12 282 ASP A C 1
ATOM 2282 O O . ASP A 1 282 ? -28.225 3.451 17.416 1.00 81.12 282 ASP A O 1
ATOM 2286 N N . GLY A 1 283 ? -26.608 4.994 17.650 1.00 82.00 283 GLY A N 1
ATOM 2287 C CA . GLY A 1 283 ? -26.569 4.995 19.109 1.00 82.00 283 GLY A CA 1
ATOM 2288 C C . GLY A 1 283 ? -25.900 3.764 19.726 1.00 82.00 283 GLY A C 1
ATOM 2289 O O . GLY A 1 283 ? -25.964 3.600 20.944 1.00 82.00 283 GLY A O 1
ATOM 2290 N N . GLU A 1 284 ? -25.264 2.893 18.935 1.00 82.62 284 GLU A N 1
ATOM 2291 C CA . GLU A 1 284 ? -24.720 1.616 19.418 1.00 82.62 284 GLU A CA 1
ATOM 2292 C C . GLU A 1 284 ? -23.314 1.719 20.032 1.00 82.62 284 GLU A C 1
ATOM 2294 O O . GLU A 1 284 ? -22.799 0.734 20.570 1.00 82.62 284 GLU A O 1
ATOM 2299 N N . GLY A 1 285 ? -22.684 2.891 19.966 1.00 87.88 285 GLY A N 1
ATOM 2300 C CA . GLY A 1 285 ? -21.364 3.148 20.534 1.00 87.88 285 GLY A CA 1
ATOM 2301 C C . GLY A 1 285 ? -20.626 4.256 19.797 1.00 87.88 285 GLY A C 1
ATOM 2302 O O . GLY A 1 285 ? -21.195 4.945 18.961 1.00 87.88 285 GLY A O 1
ATOM 2303 N N . CYS A 1 286 ? -19.361 4.439 20.136 1.00 90.69 286 CYS A N 1
ATOM 2304 C CA . CYS A 1 286 ? -18.433 5.374 19.523 1.00 90.69 286 CYS A CA 1
ATOM 2305 C C . CYS A 1 286 ? -17.444 4.581 18.661 1.00 90.69 286 CYS A C 1
ATOM 2307 O O . CYS A 1 286 ? -16.642 3.815 19.207 1.00 90.69 286 CYS A O 1
ATOM 2309 N N . SER A 1 287 ? -17.493 4.753 17.338 1.00 89.50 287 SER A N 1
ATOM 2310 C CA . SER A 1 287 ? -16.557 4.092 16.426 1.00 89.50 287 SER A CA 1
ATOM 2311 C C . SER A 1 287 ? -15.294 4.915 16.195 1.00 89.50 287 SER A C 1
ATOM 2313 O O . SER A 1 287 ? -15.346 6.091 15.820 1.00 89.50 287 SER A O 1
ATOM 2315 N N . PHE A 1 288 ? -14.142 4.271 16.344 1.00 91.62 288 PHE A N 1
ATOM 2316 C CA . PHE A 1 288 ? -12.855 4.822 15.934 1.00 91.62 288 PHE A CA 1
ATOM 2317 C C . PHE A 1 288 ? -11.905 3.709 15.486 1.00 91.62 288 PHE A C 1
ATOM 2319 O O . PHE A 1 288 ? -12.115 2.525 15.753 1.00 91.62 288 PHE A O 1
ATOM 2326 N N . LEU A 1 289 ? -10.857 4.095 14.771 1.00 92.31 289 LEU A N 1
ATOM 2327 C CA . LEU A 1 289 ? -9.825 3.200 14.268 1.00 92.31 289 LEU A CA 1
ATOM 2328 C C . LEU A 1 289 ? -8.468 3.707 14.724 1.00 92.31 289 LEU A C 1
ATOM 2330 O O . LEU A 1 289 ? -8.193 4.904 14.651 1.00 92.31 289 LEU A O 1
ATOM 2334 N N . ILE A 1 290 ? -7.611 2.792 15.156 1.00 94.00 290 ILE A N 1
ATOM 2335 C CA . ILE A 1 290 ? -6.219 3.100 15.453 1.00 94.00 290 ILE A CA 1
ATOM 2336 C C . ILE A 1 290 ? -5.326 2.306 14.526 1.00 94.00 290 ILE A C 1
ATOM 2338 O O . ILE A 1 290 ? -5.386 1.084 14.515 1.00 94.00 290 ILE A O 1
ATOM 2342 N N . GLU A 1 291 ? -4.465 2.991 13.787 1.00 94.38 291 GLU A N 1
ATOM 2343 C CA . GLU A 1 291 ? -3.390 2.372 13.024 1.00 94.38 291 GLU A CA 1
ATOM 2344 C C . GLU A 1 291 ? -2.056 2.708 13.688 1.00 94.38 291 GLU A C 1
ATOM 2346 O O . GLU A 1 291 ? -1.666 3.870 13.778 1.00 94.38 291 GLU A O 1
ATOM 2351 N N . VAL A 1 292 ? -1.354 1.691 14.175 1.00 95.12 292 VAL A N 1
ATOM 2352 C CA . VAL A 1 292 ? 0.009 1.842 14.699 1.00 95.12 292 VAL A CA 1
ATOM 2353 C C . VAL A 1 292 ? 0.974 1.509 13.575 1.00 95.12 292 VAL A C 1
ATOM 2355 O O . VAL A 1 292 ? 0.806 0.476 12.930 1.00 95.12 292 VAL A O 1
ATOM 2358 N N . ILE A 1 293 ? 1.969 2.363 13.344 1.00 94.50 293 ILE A N 1
ATOM 2359 C CA . ILE A 1 293 ? 2.923 2.260 12.236 1.00 94.50 293 ILE A CA 1
ATOM 2360 C C . ILE A 1 293 ? 4.342 2.444 12.774 1.00 94.50 293 ILE A C 1
ATOM 2362 O O . ILE A 1 293 ? 4.595 3.318 13.600 1.00 94.50 293 ILE A O 1
ATOM 2366 N N . GLN A 1 294 ? 5.281 1.643 12.285 1.00 92.44 294 GLN A N 1
ATOM 2367 C CA . GLN A 1 294 ? 6.720 1.818 12.448 1.00 92.44 294 GLN A CA 1
ATOM 2368 C C . GLN A 1 294 ? 7.351 2.072 11.078 1.00 92.44 294 GLN A C 1
ATOM 2370 O O . GLN A 1 294 ? 7.237 1.261 10.161 1.00 92.44 294 GLN A O 1
ATOM 2375 N N . THR A 1 295 ? 8.034 3.207 10.931 1.00 87.06 295 THR A N 1
ATOM 2376 C CA . THR A 1 295 ? 8.681 3.554 9.661 1.00 87.06 295 THR A CA 1
ATOM 2377 C C . THR A 1 295 ? 9.953 2.733 9.474 1.00 87.06 295 THR A C 1
ATOM 2379 O O . THR A 1 295 ? 10.950 2.944 10.168 1.00 87.06 295 THR A O 1
ATOM 2382 N N . LEU A 1 296 ? 9.958 1.825 8.498 1.00 86.31 296 LEU A N 1
ATOM 2383 C CA . LEU A 1 296 ? 11.130 1.014 8.180 1.00 86.31 296 LEU A CA 1
ATOM 2384 C C . LEU A 1 296 ? 12.027 1.726 7.162 1.00 86.31 296 LEU A C 1
ATOM 2386 O O . LEU A 1 296 ? 11.583 2.132 6.092 1.00 86.31 296 LEU A O 1
ATOM 2390 N N . LYS A 1 297 ? 13.317 1.868 7.486 1.00 78.12 297 LYS A N 1
ATOM 2391 C CA . LYS A 1 297 ? 14.320 2.492 6.606 1.00 78.12 297 LYS A CA 1
ATOM 2392 C C . LYS A 1 297 ? 15.436 1.497 6.283 1.00 78.12 297 LYS A C 1
ATOM 2394 O O . LYS A 1 297 ? 15.898 0.818 7.206 1.00 78.12 297 LYS A O 1
ATOM 2399 N N . PRO A 1 298 ? 15.926 1.413 5.035 1.00 73.69 298 PRO A N 1
ATOM 2400 C CA . PRO A 1 298 ? 17.117 0.627 4.717 1.00 73.69 298 PRO A CA 1
ATOM 2401 C C . PRO A 1 298 ? 18.359 1.167 5.446 1.00 73.69 298 PRO A C 1
ATOM 2403 O O . PRO A 1 298 ? 18.501 2.371 5.629 1.00 73.69 298 PRO A O 1
ATOM 2406 N N . ASP A 1 299 ? 19.271 0.283 5.858 1.00 71.25 299 ASP A N 1
ATOM 2407 C CA . ASP A 1 299 ? 20.586 0.646 6.441 1.00 71.25 299 ASP A CA 1
ATOM 2408 C C . ASP A 1 299 ? 21.755 -0.102 5.782 1.00 71.25 299 ASP A C 1
ATOM 2410 O O . ASP A 1 299 ? 22.897 0.016 6.222 1.00 71.25 299 ASP A O 1
ATOM 2414 N N . GLY A 1 300 ? 21.468 -0.885 4.736 1.00 66.94 300 GLY A N 1
ATOM 2415 C CA . GLY A 1 300 ? 22.443 -1.718 4.037 1.00 66.94 300 GLY A CA 1
ATOM 2416 C C . GLY A 1 300 ? 22.884 -2.982 4.784 1.00 66.94 300 GLY A C 1
ATOM 2417 O O . GLY A 1 300 ? 23.750 -3.679 4.267 1.00 66.94 300 GLY A O 1
ATOM 2418 N N . GLN A 1 301 ? 22.332 -3.292 5.966 1.00 68.19 301 GLN A N 1
ATOM 2419 C CA . GLN A 1 301 ? 22.707 -4.481 6.751 1.00 68.19 301 GLN A CA 1
ATOM 2420 C C . GLN A 1 301 ? 21.617 -5.552 6.770 1.00 68.19 301 GLN A C 1
ATOM 2422 O O . GLN A 1 301 ? 21.908 -6.729 6.571 1.00 68.19 301 GLN A O 1
ATOM 2427 N N . LEU A 1 302 ? 20.371 -5.148 7.021 1.00 70.31 302 LEU A N 1
ATOM 2428 C CA . LEU A 1 302 ? 19.224 -6.049 7.125 1.00 70.31 302 LEU A CA 1
ATOM 2429 C C . LEU A 1 302 ? 18.167 -5.698 6.078 1.00 70.31 302 LEU A C 1
ATOM 2431 O O . LEU A 1 302 ? 17.943 -4.518 5.785 1.00 70.31 302 LEU A O 1
ATOM 2435 N N . GLY A 1 303 ? 17.481 -6.720 5.560 1.00 69.62 303 GLY A N 1
ATOM 2436 C CA . GLY A 1 303 ? 16.281 -6.518 4.746 1.00 69.62 303 GLY A CA 1
ATOM 2437 C C . GLY A 1 303 ? 15.187 -5.835 5.568 1.00 69.62 303 GLY A C 1
ATOM 2438 O O . GLY A 1 303 ? 15.130 -6.011 6.787 1.00 69.62 303 GLY A O 1
ATOM 2439 N N . LEU A 1 304 ? 14.311 -5.059 4.922 1.00 77.81 304 LEU A N 1
ATOM 2440 C CA . LEU A 1 304 ? 13.269 -4.286 5.617 1.00 77.81 304 LEU A CA 1
ATOM 2441 C C . LEU A 1 304 ? 12.413 -5.172 6.537 1.00 77.81 304 LEU A C 1
ATOM 2443 O O . LEU A 1 304 ? 12.171 -4.810 7.686 1.00 77.81 304 LEU A O 1
ATOM 2447 N N . TRP A 1 305 ? 12.056 -6.377 6.090 1.00 76.69 305 TRP A N 1
ATOM 2448 C CA . TRP A 1 305 ? 11.278 -7.332 6.880 1.00 76.69 305 TRP A CA 1
ATOM 2449 C C . TRP A 1 305 ? 11.905 -7.744 8.216 1.00 76.69 305 TRP A C 1
ATOM 2451 O O . TRP A 1 305 ? 11.175 -8.058 9.151 1.00 76.69 305 TRP A O 1
ATOM 2461 N N . GLN A 1 306 ? 13.234 -7.705 8.341 1.00 77.75 306 GLN A N 1
ATOM 2462 C CA . GLN A 1 306 ? 13.946 -8.077 9.571 1.00 77.75 306 GLN A CA 1
ATOM 2463 C C . GLN A 1 306 ? 13.988 -6.938 10.594 1.00 77.75 306 GLN A C 1
ATOM 2465 O O . GLN A 1 306 ? 14.438 -7.137 11.721 1.00 77.75 306 GLN A O 1
ATOM 2470 N N . LYS A 1 307 ? 13.569 -5.731 10.199 1.00 82.94 307 LYS A N 1
ATOM 2471 C CA . LYS A 1 307 ? 13.649 -4.530 11.037 1.00 82.94 307 LYS A CA 1
ATOM 2472 C C . LYS A 1 307 ? 12.388 -4.246 11.827 1.00 82.94 307 LYS A C 1
ATOM 2474 O O . LYS A 1 307 ? 12.464 -3.488 12.792 1.00 82.94 307 LYS A O 1
ATOM 2479 N N . ALA A 1 308 ? 11.257 -4.816 11.414 1.00 86.62 308 ALA A N 1
ATOM 2480 C CA . ALA A 1 308 ? 10.013 -4.675 12.148 1.00 86.62 308 ALA A CA 1
ATOM 2481 C C . ALA A 1 308 ? 10.213 -5.224 13.566 1.00 86.62 308 ALA A C 1
ATOM 2483 O O . ALA A 1 308 ? 10.544 -6.397 13.750 1.00 86.62 308 ALA A O 1
ATOM 2484 N N . LYS A 1 309 ? 10.050 -4.359 14.567 1.00 90.06 309 LYS A N 1
ATOM 2485 C CA . LYS A 1 309 ? 10.048 -4.769 15.970 1.00 90.06 309 LYS A CA 1
ATOM 2486 C C . LYS A 1 309 ? 8.632 -5.118 16.386 1.00 90.06 309 LYS A C 1
ATOM 2488 O O . LYS A 1 309 ? 7.669 -4.537 15.884 1.00 90.06 309 LYS A O 1
ATOM 2493 N N . GLU A 1 310 ? 8.527 -6.072 17.299 1.00 93.81 310 GLU A N 1
ATOM 2494 C CA . GLU A 1 310 ? 7.249 -6.398 17.908 1.00 93.81 310 GLU A CA 1
ATOM 2495 C C . GLU A 1 310 ? 6.834 -5.272 18.866 1.00 93.81 310 GLU A C 1
ATOM 2497 O O . GLU A 1 310 ? 7.638 -4.846 19.691 1.00 93.81 310 GLU A O 1
ATOM 2502 N N . ILE A 1 311 ? 5.602 -4.777 18.728 1.00 95.88 311 ILE A N 1
ATOM 2503 C CA . ILE A 1 311 ? 5.019 -3.757 19.615 1.00 95.88 311 ILE A CA 1
ATOM 2504 C C . ILE A 1 311 ? 3.856 -4.400 20.364 1.00 95.88 311 ILE A C 1
ATOM 2506 O O . ILE A 1 311 ? 2.923 -4.907 19.737 1.00 95.88 311 ILE A O 1
ATOM 2510 N N . GLU A 1 312 ? 3.895 -4.359 21.693 1.00 96.56 312 GLU A N 1
ATOM 2511 C CA . GLU A 1 312 ? 2.774 -4.785 22.535 1.00 96.56 312 GLU A CA 1
ATOM 2512 C C . GLU A 1 312 ? 1.744 -3.653 22.606 1.00 96.56 312 GLU A C 1
ATOM 2514 O O . GLU A 1 312 ? 2.077 -2.521 22.965 1.00 96.56 312 GLU A O 1
ATOM 2519 N N . VAL A 1 313 ? 0.489 -3.960 22.289 1.00 96.56 313 VAL A N 1
ATOM 2520 C CA . VAL A 1 313 ? -0.644 -3.039 22.395 1.00 96.56 313 VAL A CA 1
ATOM 2521 C C . VAL A 1 313 ? -1.619 -3.595 23.417 1.00 96.56 313 VAL A C 1
ATOM 2523 O O . VAL A 1 313 ? -2.125 -4.705 23.254 1.00 96.56 313 VAL A O 1
ATOM 2526 N N . ASN A 1 314 ? -1.907 -2.817 24.459 1.00 95.69 314 ASN A N 1
ATOM 2527 C CA . ASN A 1 314 ? -2.931 -3.167 25.439 1.00 95.69 314 ASN A CA 1
ATOM 2528 C C . ASN A 1 314 ? -4.054 -2.146 25.411 1.00 95.69 314 ASN A C 1
ATOM 2530 O O . ASN A 1 314 ? -3.801 -0.939 25.448 1.00 95.69 314 ASN A O 1
ATOM 2534 N N . TYR A 1 315 ? -5.278 -2.648 25.413 1.00 93.31 315 TYR A N 1
ATOM 2535 C CA . TYR A 1 315 ? -6.495 -1.859 25.459 1.00 93.31 315 TYR A CA 1
ATOM 2536 C C . TYR A 1 315 ? -7.586 -2.691 26.135 1.00 93.31 315 TYR A C 1
ATOM 2538 O O . TYR A 1 315 ? -7.686 -3.895 25.895 1.00 93.31 315 TYR A O 1
ATOM 2546 N N . GLU A 1 316 ? -8.394 -2.060 26.988 1.00 87.31 316 GLU A N 1
ATOM 2547 C CA . GLU A 1 316 ? -9.353 -2.776 27.844 1.00 87.31 316 GLU A CA 1
ATOM 2548 C C . GLU A 1 316 ? -8.671 -3.955 28.583 1.00 87.31 316 GLU A C 1
ATOM 2550 O O . GLU A 1 316 ? -7.637 -3.758 29.220 1.00 87.31 316 GLU A O 1
ATOM 2555 N N . ASP A 1 317 ? -9.212 -5.173 28.460 1.00 88.62 317 ASP A N 1
ATOM 2556 C CA . ASP A 1 317 ? -8.646 -6.421 28.997 1.00 88.62 317 ASP A CA 1
ATOM 2557 C C . ASP A 1 317 ? -7.865 -7.236 27.941 1.00 88.62 317 ASP A C 1
ATOM 2559 O O . ASP A 1 317 ? -7.545 -8.410 28.156 1.00 88.62 317 ASP A O 1
ATOM 2563 N N . LYS A 1 318 ? -7.584 -6.651 26.769 1.00 91.75 318 LYS A N 1
ATOM 2564 C CA . LYS A 1 318 ? -6.899 -7.318 25.655 1.00 91.75 318 LYS A CA 1
ATOM 2565 C C . LYS A 1 318 ? -5.440 -6.890 25.546 1.00 91.75 318 LYS A C 1
ATOM 2567 O O . LYS A 1 318 ? -5.072 -5.744 25.797 1.00 91.75 318 LYS A O 1
ATOM 2572 N N . MET A 1 319 ? -4.628 -7.843 25.104 1.00 94.25 319 MET A N 1
ATOM 2573 C CA . MET A 1 319 ? -3.216 -7.674 24.790 1.00 94.25 319 MET A CA 1
ATOM 2574 C C . MET A 1 319 ? -2.956 -8.281 23.414 1.00 94.25 319 MET A C 1
ATOM 2576 O O . MET A 1 319 ? -3.267 -9.451 23.179 1.00 94.25 319 MET A O 1
ATOM 2580 N N . GLU A 1 320 ? -2.382 -7.489 22.517 1.00 93.12 320 GLU A N 1
ATOM 2581 C CA . GLU A 1 320 ? -2.040 -7.890 21.156 1.00 93.12 320 GLU A CA 1
ATOM 2582 C C . GLU A 1 320 ? -0.605 -7.497 20.803 1.00 93.12 320 GLU A C 1
ATOM 2584 O O . GLU A 1 320 ? -0.027 -6.590 21.396 1.00 93.12 320 GLU A O 1
ATOM 2589 N N . PHE A 1 321 ? -0.032 -8.186 19.816 1.00 93.38 321 PHE A N 1
ATOM 2590 C CA . PHE A 1 321 ? 1.334 -7.953 19.356 1.00 93.38 321 PHE A CA 1
ATOM 2591 C C . PHE A 1 321 ? 1.344 -7.610 17.872 1.00 93.38 321 PHE A C 1
ATOM 2593 O O . PHE A 1 321 ? 0.901 -8.398 17.029 1.00 93.38 321 PHE A O 1
ATOM 2600 N N . ILE A 1 322 ? 1.894 -6.446 17.543 1.00 91.69 322 ILE A N 1
ATOM 2601 C CA . ILE A 1 322 ? 2.111 -6.021 16.164 1.00 91.69 322 ILE A CA 1
ATOM 2602 C C . ILE A 1 322 ? 3.460 -6.555 15.708 1.00 91.69 322 ILE A C 1
ATOM 2604 O O . ILE A 1 322 ? 4.494 -6.101 16.180 1.00 91.69 322 ILE A O 1
ATOM 2608 N N . LYS A 1 323 ? 3.448 -7.490 14.756 1.00 89.38 323 LYS A N 1
ATOM 2609 C CA . LYS A 1 323 ? 4.659 -8.109 14.178 1.00 89.38 323 LYS A CA 1
ATOM 2610 C C . LYS A 1 323 ? 5.071 -7.534 12.823 1.00 89.38 323 LYS A C 1
ATOM 2612 O O . LYS A 1 323 ? 6.104 -7.905 12.279 1.00 89.38 323 LYS A O 1
ATOM 2617 N N . TYR A 1 324 ? 4.229 -6.683 12.252 1.00 90.25 324 TYR A N 1
ATOM 2618 C CA . TYR A 1 324 ? 4.388 -6.118 10.916 1.00 90.25 324 TYR A CA 1
ATOM 2619 C C . TYR A 1 324 ? 4.630 -4.604 11.009 1.00 90.25 324 TYR A C 1
ATOM 2621 O O . TYR A 1 324 ? 4.472 -4.027 12.087 1.00 90.25 324 TYR A O 1
ATOM 2629 N N . PRO A 1 325 ? 4.998 -3.930 9.908 1.00 90.44 325 PRO A N 1
ATOM 2630 C CA . PRO A 1 325 ? 5.310 -2.498 9.941 1.00 90.44 325 PRO A CA 1
ATOM 2631 C C . PRO A 1 325 ? 4.142 -1.619 10.381 1.00 90.44 325 PRO A C 1
ATOM 2633 O O . PRO A 1 325 ? 4.335 -0.509 10.849 1.00 90.44 325 PRO A O 1
ATOM 2636 N N . GLN A 1 326 ? 2.919 -2.112 10.244 1.00 91.25 326 GLN A N 1
ATOM 2637 C CA . GLN A 1 326 ? 1.720 -1.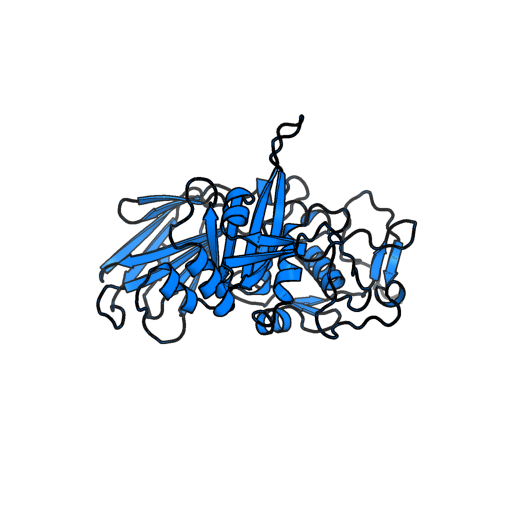390 10.641 1.00 91.25 326 GLN A CA 1
ATOM 2638 C C . GLN A 1 326 ? 0.628 -2.364 11.026 1.00 91.25 326 GLN A C 1
ATOM 2640 O O . GLN A 1 326 ? 0.704 -3.506 10.598 1.00 91.25 326 GLN A O 1
ATOM 2645 N N . GLN A 1 327 ? -0.369 -1.965 11.802 1.00 90.50 327 GLN A N 1
ATOM 2646 C CA . GLN A 1 327 ? -1.566 -2.763 12.074 1.00 90.50 327 GLN A CA 1
ATOM 2647 C C . GLN A 1 327 ? -2.700 -1.834 12.497 1.00 90.50 327 GLN A C 1
ATOM 2649 O O . GLN A 1 327 ? -2.500 -0.955 13.338 1.00 90.50 327 GLN A O 1
ATOM 2654 N N . ALA A 1 328 ? -3.882 -2.058 11.925 1.00 90.81 328 ALA A N 1
ATOM 2655 C CA . ALA A 1 328 ? -5.099 -1.347 12.276 1.00 90.81 328 ALA A CA 1
ATOM 2656 C C . ALA A 1 328 ? -5.933 -2.132 13.302 1.00 90.81 328 ALA A C 1
ATOM 2658 O O . ALA A 1 328 ? -6.058 -3.357 13.212 1.00 90.81 328 ALA A O 1
ATOM 2659 N N . PHE A 1 329 ? -6.516 -1.403 14.250 1.00 89.19 329 PHE A N 1
ATOM 2660 C CA . PHE A 1 329 ? -7.381 -1.899 15.312 1.00 89.19 329 PHE A CA 1
ATOM 2661 C C . PHE A 1 329 ? -8.703 -1.127 15.295 1.00 89.19 329 PHE A C 1
ATOM 2663 O O . PHE A 1 329 ? -8.707 0.089 15.519 1.00 89.19 329 PHE A O 1
ATOM 2670 N N . PRO A 1 330 ? -9.820 -1.805 15.006 1.00 88.06 330 PRO A N 1
ATOM 2671 C CA . PRO A 1 330 ? -11.143 -1.216 15.080 1.00 88.06 330 PRO A CA 1
ATOM 2672 C C . PRO A 1 330 ? -11.658 -1.156 16.514 1.00 88.06 330 PRO A C 1
ATOM 2674 O O . PRO A 1 330 ? -11.480 -2.104 17.279 1.00 88.06 330 PRO A O 1
ATOM 2677 N N . PHE A 1 331 ? -12.403 -0.106 16.843 1.00 88.44 331 PHE A N 1
ATOM 2678 C CA . PHE A 1 331 ? -13.079 0.015 18.127 1.00 88.44 331 PHE A CA 1
ATOM 2679 C C . PHE A 1 331 ? -14.512 0.482 17.942 1.00 88.44 331 PHE A C 1
ATOM 2681 O O . PHE A 1 331 ? -14.771 1.416 17.186 1.00 88.44 331 PHE A O 1
ATOM 2688 N N . ILE A 1 332 ? -15.422 -0.159 18.675 1.00 88.31 332 ILE A N 1
ATOM 2689 C CA . ILE A 1 332 ? -16.793 0.298 18.893 1.00 88.31 332 ILE A CA 1
ATOM 2690 C C . ILE A 1 332 ? -17.090 0.071 20.368 1.00 88.31 332 ILE A C 1
ATOM 2692 O O . ILE A 1 332 ? -17.280 -1.065 20.805 1.00 88.31 332 ILE A O 1
ATOM 2696 N N . VAL A 1 333 ? -17.073 1.151 21.138 1.00 91.12 333 VAL A N 1
ATOM 2697 C CA . VAL A 1 333 ? -17.177 1.101 22.602 1.00 91.12 333 VAL A CA 1
ATOM 2698 C C . VAL A 1 333 ? -18.154 2.168 23.100 1.00 91.12 333 VAL A C 1
ATOM 2700 O O . VAL A 1 333 ? -18.433 3.119 22.371 1.00 91.12 333 VAL A O 1
ATOM 2703 N N . PRO A 1 334 ? -18.722 2.040 24.309 1.00 93.25 334 PRO A N 1
ATOM 2704 C CA . PRO A 1 334 ? -19.537 3.100 24.896 1.00 93.25 334 PRO A CA 1
ATOM 2705 C C . PRO A 1 334 ? -18.795 4.441 25.015 1.00 93.25 334 PRO A C 1
ATOM 2707 O O . PRO A 1 334 ? -17.573 4.517 24.929 1.00 93.25 334 PRO A O 1
ATOM 2710 N N . GLN A 1 335 ? -19.542 5.513 25.275 1.00 95.38 335 GLN A N 1
ATOM 2711 C CA . GLN A 1 335 ? -18.944 6.791 25.663 1.00 95.38 335 GLN A CA 1
ATOM 2712 C C . GLN A 1 335 ? -18.115 6.633 26.942 1.00 95.38 335 GLN A C 1
ATOM 2714 O O . GLN A 1 335 ? -18.494 5.902 27.862 1.00 95.38 335 GLN A O 1
ATOM 2719 N N . GLY A 1 336 ? -17.010 7.366 27.030 1.00 95.38 336 GLY A N 1
ATOM 2720 C CA . GLY A 1 336 ? -16.120 7.299 28.179 1.00 95.38 336 GLY A CA 1
ATOM 2721 C C . GLY A 1 336 ? -14.685 7.675 27.849 1.00 95.38 336 GLY A C 1
ATOM 2722 O O . GLY A 1 336 ? -14.365 8.098 26.740 1.00 95.38 336 GLY A O 1
ATOM 2723 N N . ASN A 1 337 ? -13.819 7.508 28.844 1.00 96.00 337 ASN A N 1
ATOM 2724 C CA . ASN A 1 337 ? -12.384 7.715 28.705 1.00 96.00 337 ASN A CA 1
ATOM 2725 C C . ASN A 1 337 ? -11.697 6.366 28.560 1.00 96.00 337 ASN A C 1
ATOM 2727 O O . ASN A 1 337 ? -11.833 5.506 29.432 1.00 96.00 337 ASN A O 1
ATOM 2731 N N . TYR A 1 338 ? -10.935 6.215 27.486 1.00 96.06 338 TYR A N 1
ATOM 2732 C CA . TYR A 1 338 ? -10.211 4.991 27.182 1.00 96.06 338 TYR A CA 1
ATOM 2733 C C . TYR A 1 338 ? -8.721 5.280 27.121 1.00 96.06 338 TYR A C 1
ATOM 2735 O O . TYR A 1 338 ? -8.301 6.357 26.698 1.00 96.06 338 TYR A O 1
ATOM 2743 N N . SER A 1 339 ? -7.931 4.302 27.557 1.00 95.69 339 SER A N 1
ATOM 2744 C CA . SER A 1 339 ? -6.476 4.340 27.487 1.00 95.69 339 SER A CA 1
ATOM 2745 C C . SER A 1 339 ? -5.973 3.139 26.703 1.00 95.69 339 SER A C 1
ATOM 2747 O O . SER A 1 339 ? -6.455 2.016 26.880 1.00 95.69 339 SER A O 1
ATOM 2749 N N . ILE A 1 340 ? -5.014 3.395 25.821 1.00 96.88 340 ILE A N 1
ATOM 2750 C CA . ILE A 1 340 ? -4.358 2.398 24.989 1.00 96.88 340 ILE A CA 1
ATOM 2751 C C . ILE A 1 340 ? -2.867 2.549 25.213 1.00 96.88 340 ILE A C 1
ATOM 2753 O O . ILE A 1 340 ? -2.294 3.623 25.029 1.00 96.88 340 ILE A O 1
ATOM 2757 N N . THR A 1 341 ? -2.232 1.467 25.645 1.00 97.38 341 THR A N 1
ATOM 2758 C CA . THR A 1 341 ? -0.806 1.482 25.964 1.00 97.38 341 THR A CA 1
ATOM 2759 C C . THR A 1 341 ? -0.021 0.736 24.905 1.00 97.38 341 THR A C 1
ATOM 2761 O O . THR A 1 341 ? -0.397 -0.364 24.503 1.00 97.38 341 THR A O 1
ATOM 2764 N N . PHE A 1 342 ? 1.094 1.330 24.496 1.00 97.12 342 PHE A N 1
ATOM 2765 C CA . PHE A 1 342 ? 2.041 0.745 23.557 1.00 97.12 342 PHE A CA 1
ATOM 2766 C C . PHE A 1 342 ? 3.350 0.490 24.298 1.00 97.12 342 PHE A C 1
ATOM 2768 O O . PHE A 1 342 ? 3.862 1.401 24.957 1.00 97.12 342 PHE A O 1
ATOM 2775 N N . ARG A 1 343 ? 3.899 -0.723 24.217 1.00 96.12 343 ARG A N 1
ATOM 2776 C CA . ARG A 1 343 ? 5.213 -1.065 24.785 1.00 96.12 343 ARG A CA 1
ATOM 2777 C C . ARG A 1 343 ? 6.157 -1.558 23.704 1.00 96.12 343 ARG A C 1
ATOM 2779 O O . ARG A 1 343 ? 5.724 -1.953 22.627 1.00 96.12 343 ARG A O 1
ATOM 2786 N N . ASP A 1 344 ? 7.448 -1.481 24.009 1.00 95.62 344 ASP A N 1
ATOM 2787 C CA . ASP A 1 344 ? 8.540 -1.857 23.105 1.00 95.62 344 ASP A CA 1
ATOM 2788 C C . ASP A 1 344 ? 8.504 -1.115 21.759 1.00 95.62 344 ASP A C 1
ATOM 2790 O O . ASP A 1 344 ? 9.011 -1.575 20.738 1.00 95.62 344 ASP A O 1
ATOM 2794 N N . THR A 1 345 ? 7.929 0.091 21.771 1.00 95.06 345 THR A N 1
ATOM 2795 C CA . THR A 1 345 ? 7.817 0.934 20.580 1.00 95.06 345 THR A CA 1
ATOM 2796 C C . THR A 1 345 ? 9.206 1.336 20.065 1.00 95.06 345 THR A C 1
ATOM 2798 O O . THR A 1 345 ? 10.028 1.835 20.844 1.00 95.06 345 THR A O 1
ATOM 2801 N N . PRO A 1 346 ? 9.507 1.119 18.770 1.00 92.56 346 PRO A N 1
ATOM 2802 C CA . PRO A 1 346 ? 10.774 1.524 18.179 1.00 92.56 346 PRO A CA 1
ATOM 2803 C C . PRO A 1 346 ? 10.844 3.044 17.957 1.00 92.56 346 PRO A C 1
ATOM 2805 O O . PRO A 1 346 ? 9.815 3.727 17.943 1.00 92.56 346 PRO A O 1
ATOM 2808 N N . PRO A 1 347 ? 12.050 3.582 17.697 1.00 86.88 347 PRO A N 1
ATOM 2809 C CA . PRO A 1 347 ? 12.194 4.911 17.114 1.00 86.88 347 PRO A CA 1
ATOM 2810 C C . PRO A 1 347 ? 11.389 5.036 15.809 1.00 86.88 347 PRO A C 1
ATOM 2812 O O . PRO A 1 347 ? 11.298 4.077 15.048 1.00 86.88 347 PRO A O 1
ATOM 2815 N N . ASP A 1 348 ? 10.838 6.222 15.540 1.00 86.62 348 ASP A N 1
ATOM 2816 C CA . ASP A 1 348 ? 10.022 6.524 14.346 1.00 86.62 348 ASP A CA 1
ATOM 2817 C C . ASP A 1 348 ? 8.706 5.725 14.218 1.00 86.62 348 ASP A C 1
ATOM 2819 O O . ASP A 1 348 ? 8.121 5.647 13.132 1.00 86.62 348 ASP A O 1
ATOM 2823 N N . ALA A 1 349 ? 8.205 5.175 15.329 1.00 93.94 349 ALA A N 1
ATOM 2824 C CA . ALA A 1 349 ? 6.823 4.725 15.414 1.00 93.94 349 ALA A CA 1
ATOM 2825 C C . ALA A 1 349 ? 5.860 5.904 15.608 1.00 93.94 349 ALA A C 1
ATOM 2827 O O . ALA A 1 349 ? 6.155 6.880 16.307 1.00 93.94 349 ALA A O 1
ATOM 2828 N N . PHE A 1 350 ? 4.680 5.798 15.017 1.00 95.12 350 PHE A N 1
ATOM 2829 C CA . PHE A 1 350 ? 3.590 6.742 15.199 1.00 95.12 350 PHE A CA 1
ATOM 2830 C C . PHE A 1 350 ? 2.251 6.012 15.172 1.00 95.12 350 PHE A C 1
ATOM 2832 O O . PHE A 1 350 ? 2.143 4.865 14.738 1.00 95.12 350 PHE A O 1
ATOM 2839 N N . VAL A 1 351 ? 1.227 6.681 15.678 1.00 96.12 351 VAL A N 1
ATOM 2840 C CA . VAL A 1 351 ? -0.139 6.183 15.690 1.00 96.12 351 VAL A CA 1
ATOM 2841 C C . VAL A 1 351 ? -1.041 7.166 14.961 1.00 96.12 351 VAL A C 1
ATOM 2843 O O . VAL A 1 351 ? -0.916 8.379 15.131 1.00 96.12 351 VAL A O 1
ATOM 2846 N N . ARG A 1 352 ? -1.938 6.637 14.134 1.00 95.81 352 ARG A N 1
ATOM 2847 C CA . ARG A 1 352 ? -3.005 7.380 13.470 1.00 95.81 352 ARG A CA 1
ATOM 2848 C C . ARG A 1 352 ? -4.316 6.990 14.129 1.00 95.81 352 ARG A C 1
ATOM 2850 O O . ARG A 1 352 ? -4.617 5.804 14.241 1.00 95.81 352 ARG A O 1
ATOM 2857 N N . VAL A 1 353 ? -5.076 7.975 14.581 1.00 95.62 353 VAL A N 1
ATOM 2858 C CA . VAL A 1 353 ? -6.401 7.776 15.172 1.00 95.62 353 VAL A CA 1
ATOM 2859 C C . VAL A 1 353 ? -7.427 8.395 14.246 1.00 95.62 353 VAL A C 1
ATOM 2861 O O . VAL A 1 353 ? -7.358 9.596 13.975 1.00 95.62 353 VAL A O 1
ATOM 2864 N N . PHE A 1 354 ? -8.372 7.583 13.785 1.00 93.94 354 PHE A N 1
ATOM 2865 C CA . PHE A 1 354 ? -9.437 8.008 12.893 1.00 93.94 354 PHE A CA 1
ATOM 2866 C C . PHE A 1 354 ? -10.793 7.916 13.567 1.00 93.94 354 PHE A C 1
ATOM 2868 O O . PHE A 1 354 ? -11.138 6.888 14.150 1.00 93.94 354 PHE A O 1
ATOM 2875 N N . SER A 1 355 ? -11.593 8.962 13.419 1.00 92.12 355 SER A N 1
ATOM 2876 C CA . SER A 1 355 ? -12.975 8.995 13.892 1.00 92.12 355 SER A CA 1
ATOM 2877 C C . SER A 1 355 ? -13.826 9.907 13.014 1.00 92.12 355 SER A C 1
ATOM 2879 O O . SER A 1 355 ? -13.336 10.872 12.431 1.00 92.12 355 SER A O 1
ATOM 2881 N N . LYS A 1 356 ? -15.125 9.614 12.905 1.00 87.81 356 LYS A N 1
ATOM 2882 C CA . LYS A 1 356 ? -16.086 10.518 12.242 1.00 87.81 356 LYS A CA 1
ATOM 2883 C C . LYS A 1 356 ? -16.543 11.656 13.151 1.00 87.81 356 LYS A C 1
ATOM 2885 O O . LYS A 1 356 ? -16.938 12.716 12.674 1.00 87.81 356 LYS A O 1
ATOM 2890 N N . LYS A 1 357 ? -16.493 11.436 14.465 1.00 88.62 357 LYS A N 1
ATOM 2891 C CA . LYS A 1 357 ? -16.747 12.449 15.491 1.00 88.62 357 LYS A CA 1
ATOM 2892 C C . LYS A 1 357 ? -15.426 13.037 15.979 1.00 88.62 357 LYS A C 1
ATOM 2894 O O . LYS A 1 357 ? -14.375 12.405 15.866 1.00 88.62 357 LYS A O 1
ATOM 2899 N N . HIS A 1 358 ? -15.485 14.238 16.541 1.00 89.19 358 HIS A N 1
ATOM 2900 C CA . HIS A 1 358 ? -14.313 14.880 17.122 1.00 89.19 358 HIS A CA 1
ATOM 2901 C C . HIS A 1 358 ? -14.088 14.383 18.550 1.00 89.19 358 HIS A C 1
ATOM 2903 O O . HIS A 1 358 ? -14.799 14.787 19.469 1.00 89.19 358 HIS A O 1
ATOM 2909 N N . TYR A 1 359 ? -13.092 13.518 18.726 1.00 92.00 359 TYR A N 1
ATOM 2910 C CA . TYR A 1 359 ? -12.680 13.023 20.036 1.00 92.00 359 TYR A CA 1
ATOM 2911 C C . TYR A 1 359 ? -11.335 13.637 20.430 1.00 92.00 359 TYR A C 1
ATOM 2913 O O . TYR A 1 359 ? -10.387 13.561 19.643 1.00 92.00 359 TYR A O 1
ATOM 2921 N N . PRO A 1 360 ? -11.212 14.248 21.623 1.00 93.38 360 PRO A N 1
ATOM 2922 C CA . PRO A 1 360 ? -9.919 14.646 22.156 1.00 93.38 360 PRO A CA 1
ATOM 2923 C C . PRO A 1 360 ? -9.001 13.430 22.307 1.00 93.38 360 PRO A C 1
ATOM 2925 O O . PRO A 1 360 ? -9.355 12.452 22.968 1.00 93.38 360 PRO A O 1
ATOM 2928 N N . VAL A 1 361 ? -7.810 13.509 21.710 1.00 94.56 361 VAL A N 1
ATOM 2929 C CA . VAL A 1 361 ? -6.769 12.480 21.802 1.00 94.56 361 VAL A CA 1
ATOM 2930 C C . VAL A 1 361 ? -5.507 13.096 22.400 1.00 94.56 361 VAL A C 1
ATOM 2932 O O . VAL A 1 361 ? -5.078 14.171 21.980 1.00 94.56 361 VAL A O 1
ATOM 2935 N N . GLN A 1 362 ? -4.908 12.425 23.384 1.00 94.62 362 GLN A N 1
ATOM 2936 C CA . GLN A 1 362 ? -3.696 12.888 24.065 1.00 94.62 362 GLN A CA 1
ATOM 2937 C C . GLN A 1 362 ? -2.702 11.743 24.266 1.00 94.62 362 GLN A C 1
ATOM 2939 O O . GLN A 1 362 ? -3.092 10.621 24.580 1.00 94.62 362 GLN A O 1
ATOM 2944 N N . LEU A 1 363 ? -1.414 12.045 24.093 1.00 94.75 363 LEU A N 1
ATOM 2945 C CA . LEU A 1 363 ? -0.309 11.147 24.425 1.00 94.75 363 LEU A CA 1
ATOM 2946 C C . LEU A 1 363 ? 0.283 11.566 25.774 1.00 94.75 363 LEU A C 1
ATOM 2948 O O . LEU A 1 363 ? 0.759 12.698 25.900 1.00 94.75 363 LEU A O 1
ATOM 2952 N N . ASN A 1 364 ? 0.261 10.659 26.748 1.00 87.75 364 ASN A N 1
ATOM 2953 C CA . ASN A 1 364 ? 0.690 10.892 28.128 1.00 87.75 364 ASN A CA 1
ATOM 2954 C C . ASN A 1 364 ? 2.159 10.511 28.368 1.00 87.75 364 ASN A C 1
ATOM 2956 O O . ASN A 1 364 ? 2.636 9.499 27.799 1.00 87.75 364 ASN A O 1
#

InterPro domains:
  IPR000169 Cysteine peptidase, cysteine active site [PS00139] (43-54)
  IPR001300 Peptidase C2, calpain, catalytic domain [PF00648] (18-198)
  IPR001300 Peptidase C2, calpain, catalytic domain [PS50203] (39-178)
  IPR001300 Peptidase C2, calpain, catalytic domain [SM00230] (3-249)
  IPR022684 Peptidase C2, calpain family [PR00704] (43-59)
  IPR022684 Peptidase C2, calpain family [PR00704] (104-127)
  IPR022684 Peptidase C2, calpain family [PR00704] (129-156)
  IPR022684 Peptidase C2, calpain family [PTHR10183] (26-190)
  IPR038765 Papain-like cysteine peptidase superfamily [SSF54001] (18-244)

Nearest PDB structures (foldseek):
  3df0-assembly1_A  TM=7.832E-01  e=5.793E-24  Rattus norvegicus
  6bkj-assembly2_B  TM=8.195E-01  e=1.161E-16  Homo sapiens
  1kxr-assembly1_A  TM=8.381E-01  e=1.838E-16  Rattus norvegicus
  6bjd-assembly4_D  TM=7.945E-01  e=5.163E-16  Homo sapiens
  2p0r-assembly1_B  TM=8.024E-01  e=2.312E-16  Homo sapiens

Secondary structure (DSSP, 8-state):
-----------B--SS---EEEEHHHHSTT-BSSSSS-PPEE--SSS-HHHHHHHHHHHSGGGHHHHHHHEEETTEEEEEETTEEEEEEE-S-SEEEE-TTS-BSS-EESSSSB-HHHHHHHHHHHHHSBSGGGTT--HHHHHHHHH-PEEEEEE-TTT--TTHHHHHHHHHHTT-EEEEEEEEPPPTT---EEEEEEEEEEETTTTEEEEE-TT-SS--EEEEHHHHHHH-SEEEEEESSGGGHHHHHTS-PPSSPPEEEEEEPPSEEEEEEEEE-S--TTSS-EEEEEEEEE-----SSS-GGGTPPPEEEEETTEEEEE-SSEEEEEEEE-SEEEEEEEEEEPTTEEEEEEESS---EEE-

Mean predicted aligned error: 7.07 Å

Sequence (364 aa):
MSNNLLQEFPTRISCEVNANWVSVVHIYEGAQLYDDKNTKFKQGNLGDCWLAAAIESLRHDNNKQAFEKVVQGELTYKFWQEGDYNREIILQSNAIPVNDAGEPEFMRSIDGTEYWGILLEKAYAKWVGSYEGLTGGFWSDAMQSFTGGVIERIKLQDRAPENLFNIMLQSFQNGSSLCCIIKKDINEQEMERYHTCCCISIEEGASKVMIRDPYVISDCHEMTFSEFVNEYHRLDICHSNLDNFKEFQRKNISPGEWQENIIKLKEGKNELSIELTET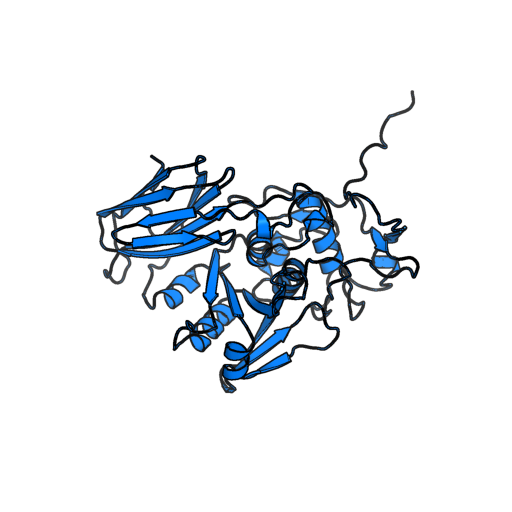DDDGEGCSFLIEVIQTLKPDGQLGLWQKAKEIEVNYEDKMEFIKYPQQAFPFIVPQGNYSITFRDTPPDAFVRVFSKKHYPVQLN